Protein AF-A0A521JYV3-F1 (afdb_monomer)

Nearest PDB structures (foldseek):
  3atp-assembly1_B  TM=3.326E-01  e=1.531E+00  Escherichia coli str. K-12 substr. W3110
  2d4u-assembly1_B  TM=3.541E-01  e=7.690E+00  Escherichia coli
  5c5b-assembly1_A  TM=2.707E-01  e=6.324E+00  Homo sapiens

Radius of gyration: 18.52 Å; Cα contacts (8 Å, |Δi|>4): 244; chains: 1; bounding box: 44×29×60 Å

Structure (mmCIF, N/CA/C/O backbone):
data_AF-A0A521JYV3-F1
#
_entry.id   AF-A0A521JYV3-F1
#
loop_
_atom_site.group_PDB
_atom_site.id
_atom_site.type_symbol
_atom_site.label_atom_id
_atom_site.label_alt_id
_atom_site.label_comp_id
_atom_site.label_asym_id
_atom_site.label_entity_id
_atom_site.label_seq_id
_atom_site.pdbx_PDB_ins_code
_atom_site.Cartn_x
_atom_site.Cartn_y
_atom_site.Cartn_z
_atom_site.occupancy
_atom_site.B_iso_or_equiv
_atom_site.auth_seq_id
_atom_site.auth_comp_id
_atom_site.auth_asym_id
_atom_site.auth_atom_id
_atom_site.pdbx_PDB_model_num
ATOM 1 N N . MET A 1 1 ? -18.817 -0.637 -1.258 1.00 90.69 1 MET A N 1
ATOM 2 C CA . MET A 1 1 ? -17.397 -0.260 -1.110 1.00 90.69 1 MET A CA 1
ATOM 3 C C . MET A 1 1 ? -16.467 -1.257 -1.798 1.00 90.69 1 MET A C 1
ATOM 5 O O . MET A 1 1 ? -15.771 -0.849 -2.710 1.00 90.69 1 MET A O 1
ATOM 9 N N . CYS A 1 2 ? -16.502 -2.554 -1.468 1.00 93.38 2 CYS A N 1
ATOM 10 C CA . CYS A 1 2 ? -15.596 -3.542 -2.080 1.00 93.38 2 CYS A CA 1
ATOM 11 C C . CYS A 1 2 ? -15.694 -3.608 -3.615 1.00 93.38 2 CYS A C 1
ATOM 13 O O . CYS A 1 2 ? -14.673 -3.546 -4.283 1.00 93.38 2 CYS A O 1
ATOM 15 N N . VAL A 1 3 ? -16.910 -3.625 -4.181 1.00 96.31 3 VAL A N 1
ATOM 16 C CA . VAL A 1 3 ? -17.120 -3.586 -5.647 1.00 96.31 3 VAL A CA 1
ATOM 17 C C . VAL A 1 3 ? -16.483 -2.346 -6.285 1.00 96.31 3 VAL A C 1
ATOM 19 O O . VAL A 1 3 ? -15.910 -2.435 -7.363 1.00 96.31 3 VAL A O 1
ATOM 22 N N . PHE A 1 4 ? -16.542 -1.198 -5.602 1.00 96.31 4 PHE A N 1
ATOM 23 C CA . PHE A 1 4 ? -15.892 0.029 -6.060 1.00 96.31 4 PHE A CA 1
ATOM 24 C C . PHE A 1 4 ? -14.365 -0.114 -6.038 1.00 96.31 4 PHE A C 1
ATOM 26 O O . PHE A 1 4 ? -13.727 0.186 -7.038 1.00 96.31 4 PHE A O 1
ATOM 33 N N . GLY A 1 5 ? -13.791 -0.639 -4.949 1.00 96.81 5 GLY A N 1
ATOM 34 C CA . GLY A 1 5 ? -12.352 -0.921 -4.862 1.00 96.81 5 GLY A CA 1
ATOM 35 C C . GLY A 1 5 ? -11.867 -1.866 -5.966 1.00 96.81 5 GLY A C 1
ATOM 36 O O . GLY A 1 5 ? -10.860 -1.584 -6.603 1.00 96.81 5 GLY A O 1
ATOM 37 N N . VAL A 1 6 ? -12.630 -2.925 -6.264 1.00 98.19 6 VAL A N 1
ATOM 38 C CA . VAL A 1 6 ? -12.337 -3.851 -7.372 1.00 98.19 6 VAL A CA 1
ATOM 39 C C . VAL A 1 6 ? -12.383 -3.136 -8.724 1.00 98.19 6 VAL A C 1
ATOM 41 O O . VAL A 1 6 ? -11.466 -3.278 -9.526 1.00 98.19 6 VAL A O 1
ATOM 44 N N . ALA A 1 7 ? -13.424 -2.341 -8.982 1.00 98.00 7 ALA A N 1
ATOM 45 C CA . ALA A 1 7 ? -13.558 -1.621 -10.245 1.00 98.00 7 ALA A CA 1
ATOM 46 C C . ALA A 1 7 ? -12.418 -0.612 -10.463 1.00 98.00 7 ALA A C 1
ATOM 48 O O . ALA A 1 7 ? -11.860 -0.548 -11.556 1.00 98.00 7 ALA A O 1
ATOM 49 N N . VAL A 1 8 ? -12.047 0.144 -9.424 1.00 97.19 8 VAL A N 1
ATOM 50 C CA . VAL A 1 8 ? -10.940 1.110 -9.498 1.00 97.19 8 VAL A CA 1
ATOM 51 C C . VAL A 1 8 ? -9.594 0.393 -9.619 1.00 97.19 8 VAL A C 1
ATOM 53 O O . VAL A 1 8 ? -8.767 0.813 -10.418 1.00 97.19 8 VAL A O 1
ATOM 56 N N . GLY A 1 9 ? -9.381 -0.715 -8.899 1.00 97.50 9 GLY A N 1
ATOM 57 C CA . GLY A 1 9 ? -8.152 -1.511 -9.017 1.00 97.50 9 GLY A CA 1
ATOM 58 C C . GLY A 1 9 ? -7.961 -2.059 -10.430 1.00 97.50 9 GLY A C 1
ATOM 59 O O . GLY A 1 9 ? -6.878 -1.959 -11.001 1.00 97.50 9 GLY A O 1
ATOM 60 N N . TRP A 1 10 ? -9.041 -2.549 -11.047 1.00 98.06 10 TRP A N 1
ATOM 61 C CA . TRP A 1 10 ? -9.017 -2.980 -12.444 1.00 98.06 10 TRP A CA 1
ATOM 62 C C . TRP A 1 10 ? -8.761 -1.821 -13.412 1.00 98.06 10 TRP A C 1
ATOM 64 O O . TRP A 1 10 ? -8.007 -1.977 -14.370 1.00 98.06 10 TRP A O 1
ATOM 74 N N . PHE A 1 11 ? -9.374 -0.657 -13.176 1.00 97.56 11 PHE A N 1
ATOM 75 C CA . PHE A 1 11 ? -9.149 0.529 -14.001 1.00 97.56 11 PHE A CA 1
ATOM 76 C C . PHE A 1 11 ? -7.671 0.934 -14.003 1.00 97.56 11 PHE A C 1
ATOM 78 O O . PHE A 1 11 ? -7.098 1.139 -15.073 1.00 97.56 11 PHE A O 1
ATOM 85 N N . GLU A 1 12 ? -7.037 0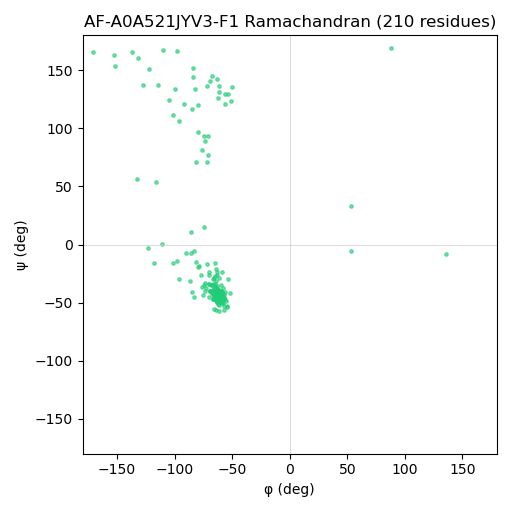.959 -12.831 1.00 96.31 12 GLU A N 1
ATOM 86 C CA . GLU A 1 12 ? -5.606 1.243 -12.725 1.00 96.31 12 GLU A CA 1
ATOM 87 C C . GLU A 1 12 ? -4.750 0.179 -13.418 1.00 96.31 12 GLU A C 1
ATOM 89 O O . GLU A 1 12 ? -3.861 0.519 -14.202 1.00 96.31 12 GLU A O 1
ATOM 94 N N . ALA A 1 13 ? -5.058 -1.108 -13.225 1.00 96.06 13 ALA A N 1
ATOM 95 C CA . ALA A 1 13 ? -4.353 -2.186 -13.917 1.00 96.06 13 ALA A CA 1
ATOM 96 C C . ALA A 1 13 ? -4.458 -2.057 -15.444 1.00 96.06 13 ALA A C 1
ATOM 98 O O . ALA A 1 13 ? -3.471 -2.263 -16.150 1.00 96.06 13 ALA A O 1
ATOM 99 N N . ALA A 1 14 ? -5.627 -1.683 -15.970 1.00 96.44 14 ALA A N 1
ATOM 100 C CA . ALA A 1 14 ? -5.830 -1.476 -17.399 1.00 96.44 14 ALA A CA 1
AT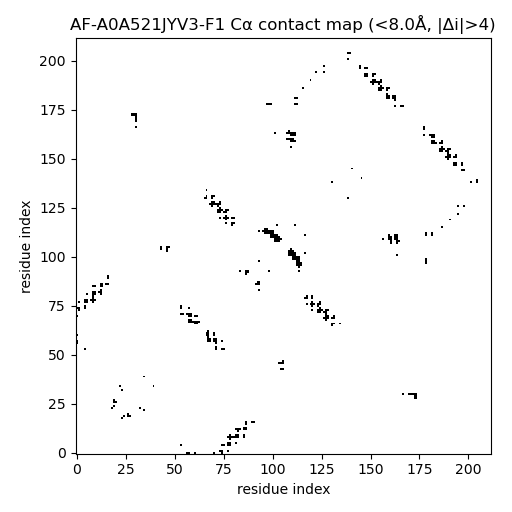OM 101 C C . ALA A 1 14 ? -4.990 -0.304 -17.929 1.00 96.44 14 ALA A C 1
ATOM 103 O O . ALA A 1 14 ? -4.316 -0.449 -18.949 1.00 96.44 14 ALA A O 1
ATOM 104 N N . VAL A 1 15 ? -4.975 0.835 -17.227 1.00 94.38 15 VAL A N 1
ATOM 105 C CA . VAL A 1 15 ? -4.155 1.998 -17.608 1.00 94.38 15 VAL A CA 1
ATOM 106 C C . VAL A 1 15 ? -2.668 1.639 -17.616 1.00 94.38 15 VAL A C 1
ATOM 108 O O . VAL A 1 15 ? -1.982 1.890 -18.608 1.00 94.38 15 VAL A O 1
ATOM 111 N N . VAL A 1 16 ? -2.182 0.979 -16.562 1.00 91.69 16 VAL A N 1
ATOM 112 C CA . VAL A 1 16 ? -0.778 0.552 -16.469 1.00 91.69 16 VAL A CA 1
ATOM 113 C C . VAL A 1 16 ? -0.442 -0.522 -17.504 1.00 91.69 16 VAL A C 1
ATOM 115 O O . VAL A 1 16 ? 0.655 -0.507 -18.059 1.00 91.69 16 VAL A O 1
ATOM 118 N N . THR A 1 17 ? -1.383 -1.408 -17.842 1.00 91.75 17 THR A N 1
ATOM 119 C CA . THR A 1 17 ? -1.224 -2.370 -18.945 1.00 91.75 17 THR A CA 1
ATOM 120 C C . THR A 1 17 ? -0.963 -1.641 -20.259 1.00 91.75 17 THR A C 1
ATOM 122 O O . THR A 1 17 ? 0.023 -1.934 -20.934 1.00 91.75 17 THR A O 1
ATOM 125 N N . TYR A 1 18 ? -1.791 -0.649 -20.605 1.00 92.00 18 TYR A N 1
ATOM 126 C CA . TYR A 1 18 ? -1.590 0.136 -21.824 1.00 92.00 18 TYR A CA 1
ATOM 127 C C . TYR A 1 18 ? -0.267 0.903 -21.808 1.00 92.00 18 TYR A C 1
ATOM 129 O O . TYR A 1 18 ? 0.438 0.916 -22.818 1.00 92.00 18 TYR A O 1
ATOM 137 N N . LEU A 1 19 ? 0.104 1.492 -20.668 1.00 88.56 19 LEU A N 1
ATOM 138 C CA . LEU A 1 19 ? 1.382 2.183 -20.512 1.00 88.56 19 LEU A CA 1
ATOM 139 C C . LEU A 1 19 ? 2.563 1.231 -20.739 1.00 88.56 19 LEU A C 1
ATOM 141 O O . LEU A 1 19 ? 3.477 1.560 -21.496 1.00 88.56 19 LEU A O 1
ATOM 145 N N . ARG A 1 20 ? 2.535 0.039 -20.132 1.00 86.50 20 ARG A N 1
ATOM 146 C CA . ARG A 1 20 ? 3.603 -0.961 -20.265 1.00 86.50 20 ARG A CA 1
ATOM 147 C C . ARG A 1 20 ? 3.716 -1.485 -21.688 1.00 86.50 20 ARG A C 1
ATOM 149 O O . ARG A 1 20 ? 4.816 -1.521 -22.215 1.00 86.50 20 ARG A O 1
ATOM 156 N N . VAL A 1 21 ? 2.606 -1.797 -22.348 1.00 87.12 21 VAL A N 1
ATOM 157 C CA . VAL A 1 21 ? 2.639 -2.231 -23.754 1.00 87.12 21 VAL A CA 1
ATOM 158 C C . VAL A 1 21 ? 3.184 -1.129 -24.672 1.00 87.12 21 VAL A C 1
ATOM 160 O O . VAL A 1 21 ? 3.934 -1.423 -25.598 1.00 87.12 21 VAL A O 1
ATOM 163 N N . ALA A 1 22 ? 2.842 0.138 -24.417 1.00 87.06 22 ALA A N 1
ATOM 164 C CA . ALA A 1 22 ? 3.262 1.254 -25.263 1.00 87.06 22 ALA A CA 1
ATOM 165 C C . ALA A 1 22 ? 4.733 1.668 -25.071 1.00 87.06 22 ALA A C 1
ATOM 167 O O . ALA A 1 22 ? 5.378 2.060 -26.043 1.00 87.06 22 ALA A O 1
ATOM 168 N N . TYR A 1 23 ? 5.259 1.607 -23.843 1.00 82.88 23 TYR A N 1
ATOM 169 C CA . TYR A 1 23 ? 6.578 2.165 -23.498 1.00 82.88 23 TYR A CA 1
ATOM 170 C C . TYR A 1 23 ? 7.599 1.137 -23.004 1.00 82.88 23 TYR A C 1
ATOM 172 O O . TYR A 1 23 ? 8.796 1.418 -23.010 1.00 82.88 23 TYR A O 1
ATOM 180 N N . TYR A 1 24 ? 7.147 -0.056 -22.623 1.00 79.62 24 TYR A N 1
ATOM 181 C CA . TYR A 1 24 ? 7.973 -1.154 -22.122 1.00 79.62 24 TYR A CA 1
ATOM 182 C C . TYR A 1 24 ? 7.609 -2.483 -22.819 1.00 79.62 24 TYR A C 1
ATOM 184 O O . TYR A 1 24 ? 7.257 -3.453 -22.142 1.00 79.62 24 TYR A O 1
ATOM 192 N N . PRO A 1 25 ? 7.665 -2.556 -24.167 1.00 76.12 25 PRO A N 1
ATOM 193 C CA . PRO A 1 25 ? 7.204 -3.725 -24.926 1.00 76.12 25 PRO A CA 1
ATOM 194 C C . PRO A 1 25 ? 7.998 -5.004 -24.616 1.00 76.12 25 PRO A C 1
ATOM 196 O O . PRO A 1 25 ? 7.451 -6.098 -24.708 1.00 76.12 25 PRO A O 1
ATOM 199 N N . ASP A 1 26 ? 9.255 -4.870 -24.183 1.00 70.12 26 ASP A N 1
ATOM 200 C CA . ASP A 1 26 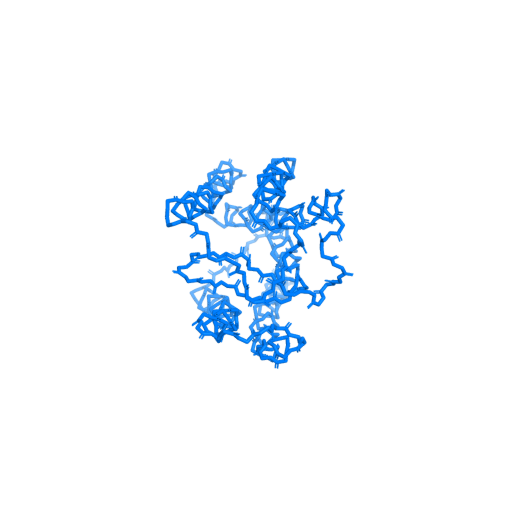? 10.116 -5.984 -23.758 1.00 70.12 26 ASP A CA 1
ATOM 201 C C . ASP A 1 26 ? 9.928 -6.371 -22.273 1.00 70.12 26 ASP A C 1
ATOM 203 O O . ASP A 1 26 ? 10.723 -7.132 -21.711 1.00 70.12 26 ASP A O 1
ATOM 207 N N . GLY A 1 27 ? 8.885 -5.835 -21.627 1.00 66.50 27 GLY A N 1
ATOM 208 C CA . GLY A 1 27 ? 8.580 -5.999 -20.207 1.00 66.50 27 GLY A CA 1
ATOM 209 C C . GLY A 1 27 ? 9.257 -4.960 -19.306 1.00 66.50 27 GLY A C 1
ATOM 210 O O . GLY A 1 27 ? 10.139 -4.208 -19.725 1.00 66.50 27 GLY A O 1
ATOM 211 N N . LEU A 1 28 ? 8.849 -4.915 -18.030 1.00 65.25 28 LEU A N 1
ATOM 212 C CA . LEU A 1 28 ? 9.534 -4.105 -17.018 1.00 65.25 28 LEU A CA 1
ATOM 213 C C . LEU A 1 28 ? 10.891 -4.735 -16.699 1.00 65.25 28 LEU A C 1
ATOM 215 O O . LEU A 1 28 ? 11.005 -5.624 -15.853 1.00 65.25 28 LEU A O 1
ATOM 219 N N . ARG A 1 29 ? 11.926 -4.266 -17.388 1.00 61.59 29 ARG A N 1
ATOM 220 C CA . ARG A 1 29 ? 13.319 -4.531 -17.045 1.00 61.59 29 ARG A CA 1
ATOM 221 C C . ARG A 1 29 ? 13.904 -3.276 -16.431 1.00 61.59 29 ARG A C 1
ATOM 223 O O . ARG A 1 29 ? 13.843 -2.205 -17.026 1.00 61.59 29 ARG A O 1
ATOM 230 N N . PHE A 1 30 ? 14.433 -3.416 -15.227 1.00 57.56 30 PHE A N 1
ATOM 231 C CA . PHE A 1 30 ? 15.092 -2.317 -14.547 1.00 57.56 30 PHE A CA 1
ATOM 232 C C . PHE A 1 30 ? 16.561 -2.193 -14.994 1.00 57.56 30 PHE A C 1
ATOM 234 O O . PHE A 1 30 ? 17.213 -3.223 -15.190 1.00 57.56 30 PHE A O 1
ATOM 241 N N . PRO A 1 31 ? 17.105 -0.965 -15.101 1.00 55.72 31 PRO A N 1
ATOM 242 C CA . PRO A 1 31 ? 16.445 0.316 -14.834 1.00 55.72 31 PRO A CA 1
ATOM 243 C C . PRO A 1 31 ? 15.419 0.654 -15.925 1.00 55.72 31 PRO A C 1
ATOM 245 O O . PRO A 1 31 ? 15.678 0.458 -17.112 1.00 55.72 31 PRO A O 1
ATOM 248 N N . LEU A 1 32 ? 14.237 1.135 -15.522 1.00 61.25 32 LEU A N 1
ATOM 249 C CA . LEU A 1 32 ? 13.183 1.474 -16.478 1.00 61.25 32 LEU A CA 1
ATOM 250 C C . LEU 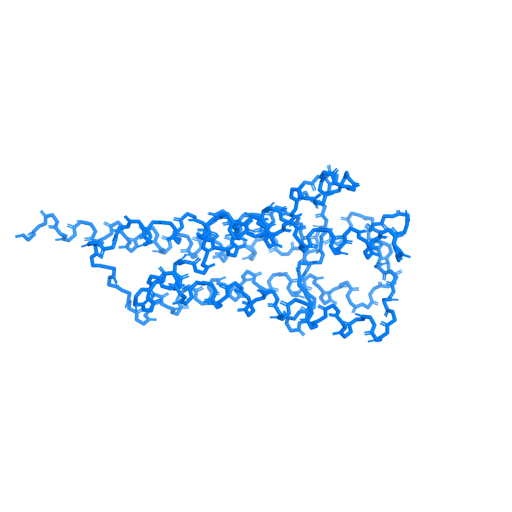A 1 32 ? 13.663 2.579 -17.413 1.00 61.25 32 LEU A C 1
ATOM 252 O O . LEU A 1 32 ? 14.246 3.571 -16.970 1.00 61.25 32 LEU A O 1
ATOM 256 N N . ALA A 1 33 ? 13.371 2.429 -18.706 1.00 63.78 33 ALA A N 1
ATOM 257 C CA . ALA A 1 33 ? 13.555 3.520 -19.648 1.00 63.78 33 ALA A CA 1
ATOM 258 C C . ALA A 1 33 ? 12.803 4.761 -19.125 1.00 63.78 33 ALA A C 1
ATOM 260 O O . ALA A 1 33 ? 11.628 4.645 -18.742 1.00 63.78 33 ALA A O 1
ATOM 261 N N . PRO A 1 34 ? 13.462 5.931 -19.063 1.00 67.00 34 PRO A N 1
ATOM 262 C CA . PRO A 1 34 ? 12.856 7.123 -18.497 1.00 67.00 34 PRO A CA 1
ATOM 263 C C . PRO A 1 34 ? 11.632 7.523 -19.322 1.00 67.00 34 PRO A C 1
ATOM 265 O O . PRO A 1 34 ? 11.715 7.705 -20.539 1.00 67.00 34 PRO A O 1
ATOM 268 N N . LEU A 1 35 ? 10.488 7.675 -18.649 1.00 74.50 35 LEU A N 1
ATOM 269 C CA . LEU A 1 35 ? 9.281 8.203 -19.277 1.00 74.50 35 LEU A CA 1
ATOM 270 C C . LEU A 1 35 ? 9.541 9.644 -19.740 1.00 74.50 35 LEU A C 1
ATOM 272 O O . LEU A 1 35 ? 10.174 10.421 -19.016 1.00 74.50 35 LEU A O 1
ATOM 276 N N . PRO A 1 36 ? 9.007 10.054 -20.904 1.00 83.38 36 PRO A N 1
ATOM 277 C CA . PRO A 1 36 ? 8.980 11.459 -21.281 1.00 83.38 36 PRO A CA 1
ATOM 278 C C . PRO A 1 36 ? 8.397 12.306 -20.143 1.00 83.38 36 PRO A C 1
ATOM 280 O O . PRO A 1 36 ? 7.372 11.951 -19.560 1.00 83.38 36 PRO A O 1
ATOM 283 N N . GLY A 1 37 ? 9.019 13.444 -19.821 1.00 83.38 37 GLY A N 1
ATOM 284 C CA . GLY A 1 37 ? 8.656 14.220 -18.625 1.00 83.38 37 GLY A CA 1
ATOM 285 C C . GLY A 1 37 ? 7.196 14.698 -18.587 1.00 83.38 37 GLY A C 1
ATOM 286 O O . GLY A 1 37 ? 6.649 14.942 -17.515 1.00 83.38 37 GLY A O 1
ATOM 287 N N . ASN A 1 38 ? 6.530 14.820 -19.739 1.00 86.38 38 ASN A N 1
ATOM 288 C CA . ASN A 1 38 ? 5.091 15.074 -19.805 1.00 86.38 38 ASN A CA 1
ATOM 289 C C . ASN A 1 38 ? 4.255 13.874 -19.343 1.00 86.38 38 ASN A C 1
ATOM 291 O O . ASN A 1 38 ? 3.271 14.082 -18.642 1.00 86.38 38 ASN A O 1
ATOM 295 N N . LEU A 1 39 ? 4.650 12.653 -19.704 1.00 86.94 39 LEU A N 1
ATOM 296 C CA . LEU A 1 39 ? 3.964 11.429 -19.304 1.00 86.94 39 LEU A CA 1
ATOM 297 C C . LEU A 1 39 ? 4.208 11.122 -17.824 1.00 86.94 39 LEU A C 1
ATOM 299 O O . LEU A 1 39 ? 3.265 10.782 -17.122 1.00 86.94 39 LEU A O 1
ATOM 303 N N . LEU A 1 40 ? 5.418 11.377 -17.313 1.00 86.94 40 LEU A N 1
ATOM 304 C CA . LEU A 1 40 ? 5.701 11.266 -15.877 1.00 86.94 40 LEU A CA 1
ATOM 305 C C . LEU A 1 40 ? 4.766 12.150 -15.030 1.00 86.94 40 LEU A C 1
ATOM 307 O O . LEU A 1 40 ? 4.259 11.717 -14.001 1.00 86.94 40 LEU A O 1
ATOM 311 N N . ARG A 1 41 ? 4.482 13.384 -15.474 1.00 90.25 41 ARG A N 1
ATOM 312 C CA . ARG A 1 41 ? 3.513 14.261 -14.791 1.00 90.25 41 ARG A CA 1
ATOM 313 C C . ARG A 1 41 ? 2.085 13.721 -14.837 1.00 90.25 41 ARG A C 1
ATOM 315 O O . ARG A 1 41 ? 1.335 13.946 -13.892 1.00 90.25 41 ARG A O 1
ATOM 322 N N . VAL A 1 42 ? 1.707 13.049 -15.924 1.00 92.81 42 VAL A N 1
ATOM 323 C CA . VAL A 1 42 ? 0.397 12.391 -16.036 1.00 92.81 42 VAL A CA 1
ATOM 324 C C . VAL A 1 42 ? 0.315 11.215 -15.066 1.00 92.81 42 VAL A C 1
ATOM 326 O O . VAL A 1 42 ? -0.683 11.111 -14.362 1.00 92.81 42 VAL A O 1
ATOM 329 N N . GLU A 1 43 ? 1.369 10.407 -14.947 1.00 91.25 43 GLU A N 1
ATOM 330 C CA . GLU A 1 43 ? 1.424 9.303 -13.979 1.00 91.25 43 GLU A CA 1
ATOM 331 C C . GLU A 1 43 ? 1.345 9.797 -12.532 1.00 91.25 43 GLU A C 1
ATOM 333 O O . GLU A 1 43 ? 0.524 9.306 -11.761 1.00 91.25 43 GLU A O 1
ATOM 338 N N . LEU A 1 44 ? 2.087 10.854 -12.182 1.00 91.94 44 LEU A N 1
ATOM 339 C CA . LEU A 1 44 ? 1.969 11.499 -10.869 1.00 91.94 44 LEU A CA 1
ATOM 340 C C . LEU A 1 44 ? 0.536 11.998 -10.608 1.00 91.94 44 LEU A C 1
ATOM 342 O O . LEU A 1 44 ? -0.018 11.800 -9.528 1.00 91.94 44 LEU A O 1
ATOM 346 N N . ALA A 1 45 ? -0.098 12.630 -11.599 1.00 94.75 45 ALA A N 1
ATOM 347 C CA . ALA A 1 45 ? -1.477 13.090 -11.461 1.00 94.75 45 ALA A CA 1
ATOM 348 C C . ALA A 1 45 ? -2.472 11.924 -11.316 1.00 94.75 45 ALA A C 1
ATOM 350 O O . ALA A 1 45 ? -3.415 12.034 -10.533 1.00 94.75 45 ALA A O 1
ATOM 351 N N . ARG A 1 46 ? -2.260 10.811 -12.032 1.00 94.88 46 ARG A N 1
ATOM 352 C CA . ARG A 1 46 ? -3.078 9.592 -11.951 1.00 94.88 46 ARG A CA 1
ATOM 353 C C . ARG A 1 46 ? -2.988 8.951 -10.567 1.00 94.88 46 ARG A C 1
ATOM 355 O O . ARG A 1 46 ? -4.023 8.654 -9.971 1.00 94.88 46 ARG A O 1
ATOM 362 N N . GLU A 1 47 ? -1.783 8.786 -10.025 1.00 94.56 47 GLU A N 1
ATOM 363 C CA . GLU A 1 47 ? -1.587 8.234 -8.679 1.00 94.56 47 GLU A CA 1
ATOM 364 C C . GLU A 1 47 ? -2.239 9.114 -7.605 1.00 94.56 47 GLU A C 1
ATOM 366 O O . GLU A 1 47 ? -2.972 8.619 -6.745 1.00 94.56 47 GLU A O 1
ATOM 371 N N . ALA A 1 48 ? -2.060 10.436 -7.693 1.00 95.62 48 ALA A N 1
ATOM 372 C CA . ALA A 1 48 ? -2.728 11.375 -6.795 1.00 95.62 48 ALA A CA 1
ATOM 373 C C . ALA A 1 48 ? -4.261 11.290 -6.916 1.00 95.62 48 ALA A C 1
ATOM 375 O O . ALA A 1 48 ? -4.969 11.264 -5.905 1.00 95.62 48 ALA A O 1
ATOM 376 N N . ALA A 1 49 ? -4.784 11.209 -8.144 1.00 96.50 49 ALA A N 1
ATOM 377 C CA . ALA A 1 49 ? -6.213 11.066 -8.399 1.00 96.50 49 ALA A CA 1
ATOM 378 C C . ALA A 1 49 ? -6.771 9.751 -7.832 1.00 96.50 49 ALA A C 1
ATOM 380 O O . ALA A 1 49 ? -7.865 9.759 -7.267 1.00 96.50 49 ALA A O 1
ATOM 381 N N . SER A 1 50 ? -6.009 8.657 -7.905 1.00 95.75 50 SER A N 1
ATOM 382 C CA . SER A 1 50 ? -6.371 7.361 -7.316 1.00 95.75 50 SER A CA 1
ATOM 383 C C . SER A 1 50 ? -6.568 7.479 -5.805 1.00 95.75 50 SER A C 1
ATOM 385 O O . SER A 1 50 ? -7.618 7.105 -5.279 1.00 95.75 50 SER A O 1
ATOM 387 N N . ILE A 1 51 ? -5.608 8.089 -5.102 1.00 95.50 51 ILE A N 1
ATOM 388 C CA . ILE A 1 51 ? -5.690 8.300 -3.648 1.00 95.50 51 ILE A CA 1
ATOM 389 C C . ILE A 1 51 ? -6.909 9.163 -3.294 1.00 95.50 51 ILE A C 1
ATOM 391 O O . ILE A 1 51 ? -7.668 8.824 -2.381 1.00 95.50 51 ILE A O 1
ATOM 395 N N . VAL A 1 52 ? -7.136 10.255 -4.033 1.00 97.19 52 VAL A N 1
ATOM 396 C CA . VAL A 1 52 ? -8.297 11.138 -3.834 1.00 97.19 52 VAL A CA 1
ATOM 397 C C . VAL A 1 52 ? -9.611 10.384 -4.044 1.00 97.19 52 VAL A C 1
ATOM 399 O O . VAL A 1 52 ? -10.539 10.542 -3.248 1.00 97.19 52 VAL A O 1
ATOM 402 N N . LEU A 1 53 ? -9.695 9.543 -5.075 1.00 96.81 53 LEU A N 1
ATOM 403 C CA . LEU A 1 53 ? -10.884 8.759 -5.395 1.00 96.81 53 LEU A CA 1
ATOM 404 C C . LEU A 1 53 ? -11.220 7.754 -4.282 1.00 96.81 53 LEU A C 1
ATOM 406 O O . LEU A 1 53 ? -12.373 7.677 -3.841 1.00 96.81 53 LEU A O 1
ATOM 410 N N . LEU A 1 54 ? -10.214 7.032 -3.780 1.00 97.19 54 LEU A N 1
ATOM 411 C CA . LEU A 1 54 ? -10.371 6.101 -2.659 1.00 97.19 54 LEU A CA 1
ATOM 412 C C . LEU A 1 54 ? -10.791 6.840 -1.379 1.00 97.19 54 LEU A C 1
ATOM 414 O O . LEU A 1 54 ? -11.743 6.428 -0.712 1.00 97.19 54 LEU A O 1
ATOM 418 N N . ALA A 1 55 ? -10.148 7.970 -1.066 1.00 96.69 55 ALA A N 1
ATOM 419 C CA . ALA A 1 55 ? -10.477 8.795 0.097 1.00 96.69 55 ALA A CA 1
ATOM 420 C C . ALA A 1 55 ? -11.899 9.377 0.027 1.00 96.69 55 ALA A C 1
ATOM 422 O O . ALA A 1 55 ? -12.615 9.399 1.033 1.00 96.69 55 ALA A O 1
ATOM 423 N N . ALA A 1 56 ? -12.343 9.807 -1.157 1.00 97.19 56 ALA A N 1
ATOM 424 C CA . ALA A 1 56 ? -13.699 10.299 -1.373 1.00 97.19 56 ALA A CA 1
ATOM 425 C C . ALA A 1 56 ? -14.742 9.198 -1.129 1.00 97.19 56 ALA A C 1
ATOM 427 O O . ALA A 1 56 ? -15.706 9.421 -0.392 1.00 97.19 56 ALA A O 1
ATOM 428 N N . CYS A 1 57 ? -14.531 7.994 -1.674 1.00 97.00 57 CYS A N 1
ATOM 429 C CA . CYS A 1 57 ? -15.424 6.857 -1.438 1.00 97.00 57 CYS A CA 1
ATOM 430 C C . CYS A 1 57 ? -15.468 6.472 0.050 1.00 97.00 57 CYS A C 1
ATOM 432 O O . CYS A 1 57 ? -16.549 6.331 0.624 1.00 97.00 57 CYS A O 1
ATOM 434 N N . ALA A 1 58 ? -14.306 6.389 0.701 1.00 96.25 58 ALA A N 1
ATOM 435 C CA . ALA A 1 58 ? -14.196 6.086 2.124 1.00 96.25 58 ALA A CA 1
ATOM 436 C C . ALA A 1 58 ? -14.932 7.110 3.004 1.00 96.25 58 ALA A C 1
ATOM 438 O O . ALA A 1 58 ? -15.631 6.751 3.954 1.00 96.25 58 ALA A O 1
ATOM 439 N N . ARG A 1 59 ? -14.842 8.401 2.655 1.00 96.12 59 ARG A N 1
ATOM 440 C CA . ARG A 1 59 ? -15.548 9.477 3.359 1.00 96.12 59 ARG A CA 1
ATOM 441 C C . ARG A 1 59 ? -17.070 9.343 3.271 1.00 96.12 59 ARG A C 1
ATOM 443 O O . ARG A 1 59 ? -17.746 9.682 4.244 1.00 96.12 59 ARG A O 1
ATOM 450 N N . LEU A 1 60 ? -17.590 8.861 2.142 1.00 96.12 60 LEU A N 1
ATOM 451 C CA . LEU A 1 60 ? -19.018 8.594 1.946 1.00 96.12 60 LEU A CA 1
ATOM 452 C C . LEU A 1 60 ? -19.479 7.298 2.635 1.00 96.12 60 LEU A C 1
ATOM 454 O O . LEU A 1 60 ? -20.646 7.194 3.000 1.00 96.12 60 LEU A O 1
ATOM 458 N N . ALA A 1 61 ? -18.579 6.331 2.833 1.00 93.94 61 ALA A N 1
ATOM 459 C CA . ALA A 1 61 ? -18.896 5.025 3.409 1.00 93.94 61 ALA A CA 1
ATOM 460 C C . ALA A 1 61 ? -19.022 5.012 4.947 1.00 93.94 61 ALA A C 1
ATOM 462 O O . ALA A 1 61 ? -19.608 4.078 5.489 1.00 93.94 61 ALA A O 1
ATOM 463 N N . GLY A 1 62 ? -18.478 6.005 5.659 1.00 89.31 62 GLY A N 1
ATOM 464 C CA . GLY A 1 62 ? -18.503 6.073 7.128 1.00 89.31 62 GLY A CA 1
ATOM 465 C C . GLY A 1 62 ? -19.165 7.340 7.675 1.00 89.31 62 GLY A C 1
ATOM 466 O O . GLY A 1 62 ? -19.113 8.4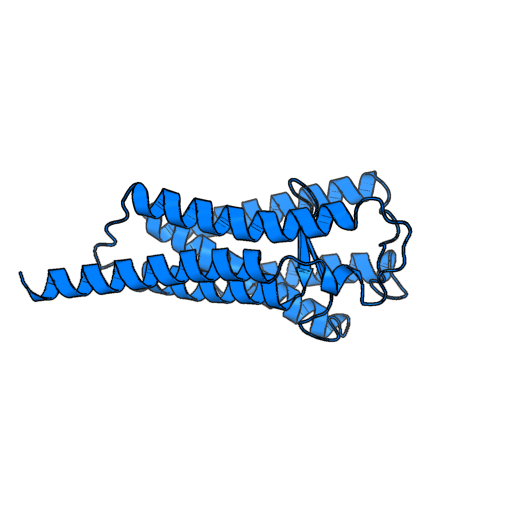16 7.063 1.00 89.31 62 GLY A O 1
ATOM 467 N N . ARG A 1 63 ? -19.758 7.242 8.869 1.00 88.00 63 ARG A N 1
ATOM 468 C CA . ARG A 1 63 ? -20.389 8.369 9.577 1.00 88.00 63 ARG A CA 1
ATOM 469 C C . ARG A 1 63 ? -19.354 9.178 10.351 1.00 88.00 63 ARG A C 1
ATOM 471 O O . ARG A 1 63 ? -19.335 10.410 10.264 1.00 88.00 63 ARG A O 1
ATOM 478 N N . HIS A 1 64 ? -18.465 8.483 11.055 1.00 90.25 64 HIS A N 1
ATOM 479 C CA . HIS A 1 64 ? -17.442 9.074 11.920 1.00 90.25 64 HIS A CA 1
ATOM 480 C C . HIS A 1 64 ? -16.031 8.904 11.346 1.00 90.25 64 HIS A C 1
ATOM 482 O O . HIS A 1 64 ? -15.820 8.177 10.379 1.00 90.25 64 HIS A O 1
ATOM 488 N N . PHE A 1 65 ? -15.055 9.625 11.907 1.00 92.44 65 PHE A N 1
ATOM 489 C CA . PHE A 1 65 ? -13.681 9.627 11.392 1.00 92.44 65 PHE A CA 1
ATOM 490 C C . PHE A 1 65 ? -13.073 8.220 11.332 1.00 92.44 65 PHE A C 1
ATOM 492 O O . PHE A 1 65 ? -12.545 7.844 10.291 1.00 92.44 65 PHE A O 1
ATOM 499 N N . LEU A 1 66 ? -13.207 7.437 12.406 1.00 92.81 66 LEU A N 1
ATOM 500 C CA . LEU A 1 66 ? -12.600 6.111 12.487 1.00 92.81 66 LEU A CA 1
ATOM 501 C C . LEU A 1 66 ? -13.215 5.120 11.487 1.00 92.81 66 LEU A C 1
ATOM 503 O O . LEU A 1 66 ? -12.479 4.424 10.801 1.00 92.81 66 LEU A O 1
ATOM 507 N N . GLU A 1 67 ? -14.541 5.126 11.317 1.00 93.69 67 GLU A N 1
ATOM 508 C CA . GLU A 1 67 ? -15.219 4.324 10.284 1.00 93.69 67 GLU A CA 1
ATOM 509 C C . GLU A 1 67 ? -14.758 4.704 8.872 1.00 93.69 67 GLU A C 1
ATOM 511 O O . GLU A 1 67 ? -14.521 3.837 8.038 1.00 93.69 67 GLU A O 1
ATOM 516 N N . ARG A 1 68 ? -14.606 6.006 8.589 1.00 95.56 68 ARG A N 1
ATOM 517 C CA . ARG A 1 68 ? -14.107 6.487 7.289 1.00 95.56 68 ARG A CA 1
ATOM 518 C C . ARG A 1 68 ? -12.657 6.079 7.057 1.00 95.56 68 ARG A C 1
ATOM 520 O O . ARG A 1 68 ? -12.298 5.728 5.940 1.00 95.56 68 ARG A O 1
ATOM 527 N N . PHE A 1 69 ? -11.829 6.126 8.096 1.00 96.12 69 PHE A N 1
ATOM 528 C CA . PHE A 1 69 ? -10.441 5.685 8.023 1.00 96.12 69 PHE A CA 1
ATOM 529 C C . PHE A 1 69 ? -10.353 4.173 7.782 1.00 96.12 69 PHE A C 1
ATOM 531 O O . PHE A 1 69 ? -9.678 3.739 6.855 1.00 96.12 69 PHE A O 1
ATOM 538 N N . ALA A 1 70 ? -11.123 3.377 8.522 1.00 96.31 70 ALA A N 1
ATOM 539 C CA . ALA A 1 70 ? -11.223 1.935 8.331 1.00 96.31 70 ALA A CA 1
ATOM 540 C C . ALA A 1 70 ? -11.732 1.567 6.924 1.00 96.31 70 ALA A C 1
ATOM 542 O O . ALA A 1 70 ? -11.165 0.703 6.255 1.00 96.31 70 ALA A O 1
ATOM 543 N N . ALA A 1 71 ? -12.741 2.288 6.424 1.00 97.25 71 ALA A N 1
ATOM 544 C CA . ALA A 1 71 ? -13.224 2.166 5.052 1.00 97.25 71 ALA A CA 1
ATOM 545 C C . ALA A 1 71 ? -12.122 2.451 4.017 1.00 97.25 71 ALA A C 1
ATOM 547 O O . ALA A 1 71 ? -12.000 1.724 3.031 1.00 97.25 71 ALA A O 1
ATOM 548 N N . PHE A 1 72 ? -11.297 3.478 4.250 1.00 98.00 72 PHE A N 1
ATOM 549 C CA . PHE A 1 72 ? -10.154 3.795 3.394 1.00 98.00 72 PHE A CA 1
ATOM 550 C C . PHE A 1 72 ? -9.116 2.672 3.394 1.00 98.00 72 PHE A C 1
ATOM 552 O O . PHE A 1 72 ? -8.689 2.268 2.320 1.00 98.00 72 PHE A O 1
ATOM 559 N N . MET A 1 73 ? -8.763 2.122 4.561 1.00 98.12 73 MET A N 1
ATOM 560 C CA . MET A 1 73 ? -7.813 1.004 4.670 1.00 98.12 73 MET A CA 1
ATOM 561 C C . MET A 1 73 ? -8.267 -0.203 3.840 1.00 98.12 73 MET A C 1
ATOM 563 O O . MET A 1 73 ? -7.491 -0.754 3.060 1.00 98.12 73 MET A O 1
ATOM 567 N N . VAL A 1 74 ? -9.544 -0.579 3.960 1.00 98.31 74 VAL A N 1
ATOM 568 C CA . VAL A 1 74 ? -10.118 -1.696 3.199 1.00 98.31 74 VAL A CA 1
ATOM 569 C C . VAL A 1 74 ? -10.135 -1.393 1.701 1.00 98.31 74 VAL A C 1
ATOM 571 O O . VAL A 1 74 ? -9.765 -2.249 0.902 1.00 98.31 74 VAL A O 1
ATOM 574 N N . LEU A 1 75 ? -10.541 -0.183 1.303 1.00 98.12 75 LEU A N 1
ATOM 575 C CA . LEU A 1 75 ? -10.533 0.232 -0.102 1.00 98.12 75 LEU A CA 1
ATOM 576 C C . LEU A 1 75 ? -9.132 0.206 -0.705 1.00 98.12 75 LEU A C 1
ATOM 578 O O . LEU A 1 75 ? -8.974 -0.327 -1.798 1.00 98.12 75 LEU A O 1
ATOM 582 N N . PHE A 1 76 ? -8.150 0.760 0.003 1.00 97.75 76 PHE A N 1
ATOM 583 C CA . PHE A 1 76 ? -6.762 0.821 -0.436 1.00 97.75 76 PHE A CA 1
ATOM 584 C C . PHE A 1 76 ? -6.189 -0.582 -0.631 1.00 97.75 76 PHE A C 1
ATOM 586 O O . PHE A 1 76 ? -5.666 -0.881 -1.698 1.00 97.75 76 PHE A O 1
ATOM 593 N N . GLY A 1 77 ? -6.370 -1.475 0.348 1.00 98.12 77 GLY A N 1
ATOM 594 C CA . GLY A 1 77 ? -5.864 -2.839 0.228 1.00 98.12 77 GLY A CA 1
ATOM 595 C C . GLY A 1 77 ? -6.558 -3.650 -0.872 1.00 98.12 77 GLY A C 1
ATOM 596 O O . GLY A 1 77 ? -5.899 -4.395 -1.590 1.00 98.12 77 GLY A O 1
ATOM 597 N N . ILE A 1 78 ? -7.878 -3.506 -1.056 1.00 98.50 78 ILE A N 1
ATOM 598 C CA . ILE A 1 78 ? -8.586 -4.190 -2.154 1.00 98.50 78 ILE A CA 1
ATOM 599 C C . ILE A 1 78 ? -8.111 -3.662 -3.507 1.00 98.50 78 ILE A C 1
ATOM 601 O O . ILE A 1 78 ? -7.858 -4.454 -4.410 1.00 98.50 78 ILE A O 1
ATOM 605 N N . TRP A 1 79 ? -8.020 -2.338 -3.647 1.00 98.25 79 TRP A N 1
ATOM 606 C CA . TRP A 1 79 ? -7.559 -1.681 -4.866 1.00 98.25 79 TRP A CA 1
ATOM 607 C C . TRP A 1 79 ? -6.178 -2.193 -5.287 1.00 98.25 79 TRP A C 1
ATOM 609 O O . TRP A 1 79 ? -6.016 -2.617 -6.428 1.00 98.25 79 TRP A O 1
ATOM 619 N N . ASP A 1 80 ? -5.234 -2.237 -4.349 1.00 97.44 80 ASP A N 1
ATOM 620 C CA . ASP A 1 80 ? -3.852 -2.652 -4.589 1.00 97.44 80 ASP A CA 1
ATOM 621 C C . ASP A 1 80 ? -3.751 -4.140 -4.973 1.00 97.44 80 ASP A C 1
ATOM 623 O O . ASP A 1 80 ? -3.131 -4.500 -5.974 1.00 97.44 80 ASP A O 1
ATOM 627 N N . LEU A 1 81 ? -4.451 -5.030 -4.259 1.00 98.19 81 LEU A N 1
ATOM 628 C CA . LEU A 1 81 ? -4.460 -6.459 -4.601 1.00 98.19 81 LEU A CA 1
ATOM 629 C C . LEU A 1 81 ? -5.111 -6.729 -5.964 1.00 98.19 81 LEU A C 1
ATOM 631 O O . LEU A 1 81 ? -4.637 -7.573 -6.725 1.00 98.19 81 LEU A O 1
ATOM 635 N N . VAL A 1 82 ? -6.197 -6.021 -6.284 1.00 98.38 82 VAL A N 1
ATOM 636 C CA . VAL A 1 82 ? -6.869 -6.154 -7.584 1.00 98.38 82 VAL A CA 1
ATOM 637 C C . VAL A 1 82 ? -6.014 -5.573 -8.704 1.00 98.38 82 VAL A C 1
ATOM 639 O O . VAL A 1 82 ? -6.019 -6.131 -9.799 1.00 98.38 82 VAL A O 1
ATOM 642 N N . TYR A 1 83 ? -5.251 -4.511 -8.439 1.00 97.62 83 TYR A N 1
ATOM 643 C CA . TYR A 1 83 ? -4.274 -3.976 -9.380 1.00 97.62 83 TYR A CA 1
ATOM 644 C C . TYR A 1 83 ? -3.252 -5.051 -9.785 1.00 97.62 83 TYR A C 1
ATOM 646 O O . TYR A 1 83 ? -3.132 -5.357 -10.973 1.00 97.62 83 TYR A O 1
ATOM 654 N N . TYR A 1 84 ? -2.604 -5.713 -8.819 1.00 96.88 84 TYR A N 1
ATOM 655 C CA . TYR A 1 84 ? -1.653 -6.793 -9.117 1.00 96.88 84 TYR A CA 1
ATOM 656 C C . TYR A 1 84 ? -2.310 -8.000 -9.790 1.00 96.88 84 TYR A C 1
ATOM 658 O O . TYR A 1 84 ? -1.742 -8.561 -10.726 1.00 96.88 84 TYR A O 1
ATOM 666 N N . ALA A 1 85 ? -3.517 -8.384 -9.366 1.00 97.50 85 ALA A N 1
ATOM 667 C CA . ALA A 1 85 ? -4.263 -9.455 -10.023 1.00 97.50 85 ALA A CA 1
ATOM 668 C C . ALA A 1 85 ? -4.589 -9.104 -11.485 1.00 97.50 85 ALA A C 1
ATOM 670 O O . ALA A 1 85 ? -4.481 -9.956 -12.363 1.00 97.50 85 ALA A O 1
ATOM 671 N N . GLY A 1 86 ? -4.951 -7.848 -11.756 1.00 97.00 86 GLY A N 1
ATOM 672 C CA . GLY A 1 86 ? -5.196 -7.343 -13.100 1.00 97.00 86 GLY A CA 1
ATOM 673 C C . GLY A 1 86 ? -3.950 -7.417 -13.974 1.00 97.00 86 GLY A C 1
ATOM 674 O O . GLY A 1 86 ? -4.025 -7.965 -15.067 1.00 97.00 86 GLY A O 1
ATOM 675 N N . LEU A 1 87 ? -2.801 -6.954 -13.471 1.00 94.69 87 LEU A N 1
ATOM 676 C CA . LEU A 1 87 ? -1.529 -7.054 -14.194 1.00 94.69 87 LEU A CA 1
ATOM 677 C C . LEU A 1 87 ? -1.126 -8.503 -14.476 1.00 94.69 87 LEU A C 1
ATOM 679 O O . LEU A 1 87 ? -0.646 -8.802 -15.569 1.00 94.69 87 LEU A O 1
ATOM 683 N N . TRP A 1 88 ? -1.363 -9.408 -13.528 1.00 94.75 88 TRP A N 1
ATOM 684 C CA . TRP A 1 88 ? -1.073 -10.823 -13.729 1.00 94.75 88 TRP A CA 1
ATOM 685 C C . TRP A 1 88 ? -1.948 -11.413 -14.839 1.00 94.75 88 TRP A C 1
ATOM 687 O O . TRP A 1 88 ? -1.453 -12.123 -15.708 1.00 94.75 88 TRP A O 1
ATOM 697 N N . LEU A 1 89 ? -3.230 -11.041 -14.881 1.00 96.06 89 LEU A N 1
ATOM 698 C CA . LEU A 1 89 ? -4.163 -11.493 -15.914 1.00 96.06 89 LEU A CA 1
ATOM 699 C C . LEU A 1 89 ? -3.878 -10.908 -17.305 1.00 96.06 89 LEU A C 1
ATOM 701 O O . LEU A 1 89 ? -4.154 -11.573 -18.302 1.00 96.06 89 LEU A O 1
ATOM 705 N N . THR A 1 90 ? -3.391 -9.669 -17.396 1.00 94.19 90 THR A N 1
ATOM 706 C CA . THR A 1 90 ? -3.223 -8.968 -18.681 1.00 94.19 90 THR A CA 1
ATOM 707 C C . THR A 1 90 ? -1.815 -9.062 -19.256 1.00 94.19 90 THR A C 1
ATOM 709 O O . THR A 1 90 ? -1.664 -9.013 -20.476 1.00 94.19 90 THR A O 1
ATOM 712 N N . LEU A 1 91 ? -0.794 -9.175 -18.406 1.00 90.69 91 LEU A N 1
ATOM 713 C CA . LEU A 1 91 ? 0.617 -9.119 -18.794 1.00 90.69 91 LEU A CA 1
ATOM 714 C C . LEU A 1 91 ? 1.421 -10.357 -18.385 1.00 90.69 91 LEU A C 1
ATOM 716 O O . LEU A 1 91 ? 2.615 -10.391 -18.672 1.00 90.69 91 LEU A O 1
ATOM 720 N N . ASP A 1 92 ? 0.815 -11.325 -17.689 1.00 90.62 92 ASP A N 1
ATOM 721 C CA . ASP A 1 92 ? 1.538 -12.436 -17.044 1.00 90.62 92 ASP A CA 1
ATOM 722 C C . ASP A 1 92 ? 2.667 -11.929 -16.119 1.00 90.62 92 ASP A C 1
ATOM 724 O O . ASP A 1 92 ? 3.744 -12.511 -15.985 1.00 90.62 92 ASP A O 1
ATOM 728 N N . TRP A 1 93 ? 2.431 -10.769 -15.495 1.00 90.25 93 TRP A N 1
ATOM 729 C CA . TRP A 1 93 ? 3.364 -10.101 -14.596 1.00 90.25 93 TRP A CA 1
ATOM 730 C C . TRP A 1 93 ? 2.669 -9.793 -13.262 1.00 90.25 93 TRP A C 1
ATOM 732 O O . TRP A 1 93 ? 1.551 -9.289 -13.277 1.00 90.25 93 TRP A O 1
ATOM 742 N N . PRO A 1 94 ? 3.313 -9.996 -12.102 1.00 89.31 94 PRO A N 1
ATOM 743 C CA . PRO A 1 94 ? 4.714 -10.368 -11.933 1.00 89.31 94 PRO A CA 1
ATOM 744 C C . PRO A 1 94 ? 4.954 -11.874 -12.058 1.00 89.31 94 PRO A C 1
ATOM 746 O O . PRO A 1 94 ? 4.106 -12.683 -11.694 1.00 89.31 94 PRO A O 1
ATOM 749 N N . ALA A 1 95 ? 6.158 -12.250 -12.499 1.00 88.19 95 ALA A N 1
ATOM 750 C CA . ALA A 1 95 ? 6.576 -13.653 -12.588 1.00 88.19 95 ALA A CA 1
ATOM 751 C C . ALA A 1 95 ? 6.662 -14.340 -11.211 1.00 88.19 95 ALA A C 1
ATOM 753 O O . ALA A 1 95 ? 6.532 -15.557 -11.097 1.00 88.19 95 ALA A O 1
ATOM 754 N N . SER A 1 96 ? 6.908 -13.567 -10.149 1.00 89.56 96 SER A N 1
ATOM 755 C CA . SER A 1 96 ? 6.866 -14.043 -8.768 1.00 89.56 96 SER A CA 1
ATOM 756 C C . SER A 1 96 ? 6.528 -12.899 -7.814 1.00 89.56 96 SER A C 1
ATOM 758 O O . SER A 1 96 ? 6.735 -11.731 -8.133 1.00 89.56 96 SER A O 1
ATOM 760 N N . LEU A 1 97 ? 6.110 -13.213 -6.588 1.00 90.00 97 LEU A N 1
ATOM 761 C CA . LEU A 1 97 ? 5.905 -12.182 -5.564 1.00 90.00 97 LEU A CA 1
ATOM 762 C C . LEU A 1 97 ? 7.207 -11.469 -5.144 1.00 90.00 97 LEU A C 1
ATOM 764 O O . LEU A 1 97 ? 7.150 -10.416 -4.517 1.00 90.00 97 LEU A O 1
ATOM 768 N N . ALA A 1 98 ? 8.380 -12.023 -5.465 1.00 89.81 98 ALA A N 1
ATOM 769 C CA . ALA A 1 98 ? 9.675 -11.396 -5.204 1.00 89.81 98 ALA A CA 1
ATOM 770 C C . ALA A 1 98 ? 10.110 -10.422 -6.313 1.00 89.81 98 ALA A C 1
ATOM 772 O O . ALA A 1 98 ? 11.113 -9.729 -6.152 1.00 89.81 98 ALA A O 1
ATOM 773 N N . THR A 1 99 ? 9.373 -10.355 -7.425 1.00 87.38 99 THR A N 1
ATOM 774 C CA . THR A 1 99 ? 9.639 -9.400 -8.502 1.00 87.38 99 THR A CA 1
ATOM 775 C C . THR A 1 99 ? 9.504 -7.974 -7.971 1.00 87.38 99 THR A C 1
ATOM 777 O O . THR A 1 99 ? 8.526 -7.659 -7.293 1.00 87.38 99 THR A O 1
ATOM 780 N N . LEU A 1 100 ? 10.498 -7.130 -8.257 1.00 86.06 100 LEU A N 1
ATOM 781 C CA . LEU A 1 100 ? 10.477 -5.716 -7.889 1.00 86.06 100 LEU A CA 1
ATOM 782 C C . LEU A 1 100 ? 9.436 -4.952 -8.709 1.00 86.06 100 LEU A C 1
ATOM 784 O O . LEU A 1 100 ? 9.307 -5.173 -9.914 1.00 86.06 100 LEU A O 1
ATOM 788 N N . ASP A 1 101 ? 8.754 -4.022 -8.052 1.00 88.06 101 ASP A N 1
ATOM 789 C CA . ASP A 1 101 ? 7.844 -3.064 -8.669 1.00 88.06 101 ASP A CA 1
ATOM 790 C C . ASP A 1 101 ? 8.125 -1.640 -8.187 1.00 88.06 101 ASP A C 1
ATOM 792 O O . ASP A 1 101 ? 8.717 -1.436 -7.123 1.00 88.06 101 ASP A O 1
ATOM 796 N N . ILE A 1 102 ? 7.652 -0.663 -8.959 1.00 88.19 102 ILE A N 1
ATOM 797 C CA . ILE A 1 102 ? 7.497 0.719 -8.504 1.00 88.19 102 ILE A CA 1
ATOM 798 C C . ILE A 1 102 ? 6.046 0.886 -8.059 1.00 88.19 102 ILE A C 1
ATOM 800 O O . ILE A 1 102 ? 5.143 0.947 -8.888 1.00 88.19 102 ILE A O 1
ATOM 804 N N . LEU A 1 103 ? 5.831 0.945 -6.748 1.00 87.94 103 LEU A N 1
ATOM 805 C CA . LEU A 1 103 ? 4.499 0.945 -6.145 1.00 87.94 103 LEU A CA 1
ATOM 806 C C . LEU A 1 103 ? 3.800 2.300 -6.305 1.00 87.94 103 LEU A C 1
ATOM 808 O O . LEU A 1 103 ? 2.608 2.361 -6.576 1.00 87.94 103 LEU A O 1
ATOM 812 N N . PHE A 1 104 ? 4.551 3.375 -6.076 1.00 88.69 104 PHE A N 1
ATOM 813 C CA . PHE A 1 104 ? 4.108 4.765 -6.145 1.00 88.69 104 PHE A CA 1
ATOM 814 C C . PHE A 1 104 ? 5.301 5.647 -6.510 1.00 88.69 104 PHE A C 1
ATOM 816 O O . PHE A 1 104 ? 6.446 5.320 -6.198 1.00 88.69 104 PHE A O 1
ATOM 823 N N . LEU A 1 105 ? 5.035 6.789 -7.130 1.00 87.31 105 LEU A N 1
ATOM 824 C CA . LEU A 1 105 ? 6.008 7.821 -7.479 1.00 87.31 105 LEU A CA 1
ATOM 825 C C . LEU A 1 105 ? 5.978 9.014 -6.510 1.00 87.31 105 LEU A C 1
ATOM 827 O O . LEU A 1 105 ? 6.909 9.819 -6.499 1.00 87.31 105 LEU A O 1
ATOM 831 N N . ILE A 1 106 ? 4.920 9.152 -5.704 1.00 87.56 106 ILE A N 1
ATOM 832 C CA . ILE A 1 106 ? 4.727 10.271 -4.769 1.00 87.56 106 ILE A CA 1
ATOM 833 C C . ILE A 1 106 ? 5.126 9.870 -3.336 1.00 87.56 106 ILE A C 1
ATOM 835 O O . ILE A 1 106 ? 4.642 8.856 -2.840 1.00 87.56 106 ILE A O 1
ATOM 839 N N . PRO A 1 107 ? 5.894 10.696 -2.591 1.00 83.75 107 PRO A N 1
ATOM 840 C CA . PRO A 1 107 ? 6.571 11.926 -3.027 1.00 83.75 107 PRO A CA 1
ATOM 841 C C . PRO A 1 107 ? 7.871 11.663 -3.805 1.00 83.75 107 PRO A C 1
ATOM 843 O O . PRO A 1 107 ? 8.352 12.553 -4.500 1.00 83.75 107 PRO A O 1
ATOM 846 N N . THR A 1 108 ? 8.422 10.460 -3.665 1.00 86.94 108 THR A N 1
ATOM 847 C CA . THR A 1 108 ? 9.544 9.905 -4.433 1.00 86.94 108 THR A CA 1
ATOM 848 C C . THR A 1 108 ? 9.201 8.451 -4.771 1.00 86.94 108 THR A C 1
ATOM 850 O O . THR A 1 108 ? 8.305 7.903 -4.125 1.00 86.94 108 THR A O 1
ATOM 853 N N . PRO A 1 109 ? 9.907 7.787 -5.702 1.00 87.81 109 PRO A N 1
ATOM 854 C CA . PRO A 1 109 ? 9.642 6.392 -6.037 1.00 87.81 109 PRO A CA 1
ATOM 855 C C . PRO A 1 109 ? 9.712 5.454 -4.827 1.00 87.81 109 PRO A C 1
ATOM 857 O O . PRO A 1 109 ? 10.676 5.462 -4.058 1.00 87.81 109 PRO A O 1
ATOM 860 N N . TRP A 1 110 ? 8.675 4.640 -4.659 1.00 90.88 110 TRP A N 1
ATOM 861 C CA . TRP A 1 110 ? 8.604 3.562 -3.679 1.00 90.88 110 TRP A CA 1
ATOM 862 C C . TRP A 1 110 ? 8.860 2.265 -4.418 1.00 90.88 110 TRP A C 1
ATOM 864 O O . TRP A 1 110 ? 8.038 1.848 -5.233 1.00 90.88 110 TRP A O 1
ATOM 874 N N . VAL A 1 111 ? 9.997 1.632 -4.144 1.00 89.31 111 VAL A N 1
ATOM 875 C CA . VAL A 1 111 ? 10.372 0.385 -4.808 1.00 89.31 111 VAL A CA 1
ATOM 876 C C . VAL A 1 111 ? 10.412 -0.744 -3.800 1.00 89.31 111 VAL A C 1
ATOM 878 O O . VAL A 1 111 ? 10.917 -0.602 -2.687 1.00 89.31 111 VAL A O 1
ATOM 881 N N . GLY A 1 112 ? 9.872 -1.887 -4.189 1.00 90.38 112 GLY A N 1
ATOM 882 C CA . GLY A 1 112 ? 9.902 -3.075 -3.360 1.00 90.38 112 GLY A CA 1
ATOM 883 C C . GLY A 1 112 ? 9.414 -4.302 -4.113 1.00 90.38 112 GLY A C 1
ATOM 884 O O . GLY A 1 112 ? 8.836 -4.187 -5.192 1.00 90.38 112 GLY A O 1
ATOM 885 N N . PRO A 1 113 ? 9.659 -5.495 -3.563 1.00 91.94 113 PRO A N 1
ATOM 886 C CA . PRO A 1 113 ? 9.103 -6.721 -4.113 1.00 91.94 113 PRO A CA 1
ATOM 887 C C . PRO A 1 113 ? 7.579 -6.742 -3.937 1.00 91.94 113 PRO A C 1
ATOM 889 O O . PRO A 1 113 ? 7.088 -6.289 -2.907 1.00 91.94 113 PRO A O 1
ATOM 892 N N . VAL A 1 114 ? 6.836 -7.314 -4.888 1.00 94.19 114 VAL A N 1
ATOM 893 C CA . VAL A 1 114 ? 5.353 -7.342 -4.904 1.00 94.19 114 VAL A CA 1
ATOM 894 C C . VAL A 1 114 ? 4.731 -7.911 -3.619 1.00 94.19 114 VAL A C 1
ATOM 896 O O . VAL A 1 114 ? 3.648 -7.492 -3.208 1.00 94.19 114 VAL A O 1
ATOM 899 N N . TRP A 1 115 ? 5.406 -8.829 -2.920 1.00 95.50 115 TRP A N 1
ATOM 900 C CA . TRP A 1 115 ? 4.911 -9.326 -1.632 1.00 95.50 115 TRP A CA 1
ATOM 901 C C . TRP A 1 115 ? 4.791 -8.223 -0.569 1.00 95.50 115 TRP A C 1
ATOM 903 O O . TRP A 1 115 ? 3.938 -8.339 0.307 1.00 95.50 115 TRP A O 1
ATOM 913 N N . ALA A 1 116 ? 5.611 -7.168 -0.621 1.00 96.00 116 ALA A N 1
ATOM 914 C CA . ALA A 1 116 ? 5.605 -6.081 0.356 1.00 96.00 116 ALA A CA 1
ATOM 915 C C . ALA A 1 116 ? 4.300 -5.252 0.324 1.00 96.00 116 ALA A C 1
ATOM 917 O O . ALA A 1 116 ? 3.632 -5.191 1.360 1.00 96.00 116 ALA A O 1
ATOM 918 N N . PRO A 1 117 ? 3.866 -4.669 -0.815 1.00 96.56 117 PRO A N 1
ATOM 919 C CA . PRO A 1 117 ? 2.566 -4.001 -0.901 1.00 96.56 117 PRO A CA 1
ATOM 920 C C . PRO A 1 117 ? 1.414 -4.964 -0.611 1.00 96.56 117 PRO A C 1
ATOM 922 O O . PRO A 1 117 ? 0.532 -4.631 0.173 1.00 96.56 117 PRO A O 1
ATOM 925 N N . CYS A 1 118 ? 1.475 -6.205 -1.106 1.00 98.00 118 CYS A N 1
ATOM 926 C CA . CYS A 1 118 ? 0.451 -7.211 -0.820 1.00 98.00 118 CYS A CA 1
ATOM 927 C C . CYS A 1 118 ? 0.307 -7.500 0.688 1.00 98.00 118 CYS A C 1
ATOM 929 O O . CYS A 1 118 ? -0.811 -7.615 1.191 1.00 98.00 118 CYS A O 1
ATOM 931 N N . ALA A 1 119 ? 1.415 -7.589 1.432 1.00 98.25 119 ALA A N 1
ATOM 932 C CA . ALA A 1 119 ? 1.394 -7.798 2.879 1.00 98.25 119 ALA A CA 1
ATOM 933 C C . ALA A 1 119 ? 0.778 -6.603 3.626 1.00 98.25 119 ALA A C 1
ATOM 935 O O . ALA A 1 119 ? -0.042 -6.800 4.527 1.00 98.25 119 ALA A O 1
ATOM 936 N N . VAL A 1 120 ? 1.121 -5.372 3.223 1.00 98.25 120 VAL A N 1
ATOM 937 C CA . VAL A 1 120 ? 0.490 -4.149 3.752 1.00 98.25 120 VAL A CA 1
ATOM 938 C C . VAL A 1 120 ? -1.008 -4.159 3.450 1.00 98.25 120 VAL A C 1
ATOM 940 O O . VAL A 1 120 ? -1.814 -3.948 4.352 1.00 98.25 120 VAL A O 1
ATOM 943 N N . SER A 1 121 ? -1.400 -4.486 2.222 1.00 98.31 121 SER A N 1
ATOM 944 C CA . SER A 1 121 ? -2.794 -4.539 1.784 1.00 98.31 121 SER A CA 1
ATOM 945 C C . SER A 1 121 ? -3.621 -5.558 2.568 1.00 98.31 121 SER A C 1
ATOM 947 O O . SER A 1 121 ? -4.724 -5.238 3.012 1.00 98.31 121 SER A O 1
ATOM 949 N N . VAL A 1 122 ? -3.080 -6.750 2.843 1.00 98.56 122 VAL A N 1
ATOM 950 C CA . VAL A 1 122 ? -3.735 -7.746 3.710 1.00 98.56 122 VAL A CA 1
ATOM 951 C C . VAL A 1 122 ? -3.892 -7.227 5.143 1.00 98.56 122 VAL A C 1
ATOM 953 O O . VAL A 1 122 ? -4.969 -7.372 5.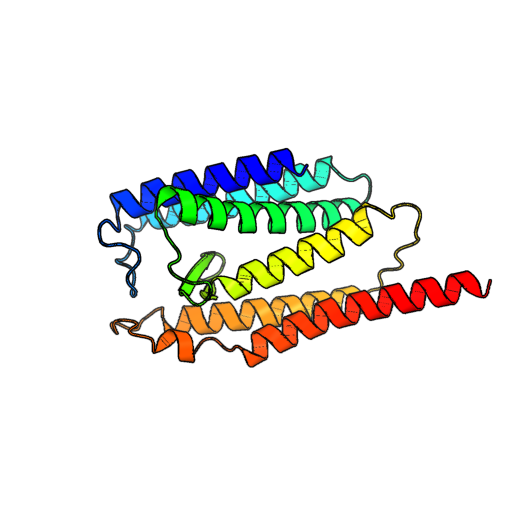726 1.00 98.56 122 VAL A O 1
ATOM 956 N N . ALA A 1 123 ? -2.864 -6.586 5.707 1.00 98.38 123 ALA A N 1
ATOM 957 C CA . ALA A 1 123 ? -2.935 -6.004 7.048 1.00 98.38 123 ALA A CA 1
ATOM 958 C C . ALA A 1 123 ? -3.978 -4.874 7.136 1.00 98.38 123 ALA A C 1
ATOM 960 O O . ALA A 1 123 ? -4.781 -4.847 8.071 1.00 98.38 123 ALA A O 1
ATOM 961 N N . LEU A 1 124 ? -4.017 -3.986 6.137 1.00 98.31 124 LEU A N 1
ATOM 962 C CA . LEU A 1 124 ? -4.989 -2.897 6.042 1.00 98.31 124 LEU A CA 1
ATOM 963 C C . LEU A 1 124 ? -6.421 -3.418 5.889 1.00 98.31 124 LEU A C 1
ATOM 965 O O . LEU A 1 124 ? -7.317 -2.934 6.580 1.00 98.31 124 LEU A O 1
ATOM 969 N N . ILE A 1 125 ? -6.644 -4.425 5.038 1.00 98.50 125 ILE A N 1
ATOM 970 C CA . ILE A 1 125 ? -7.956 -5.069 4.903 1.00 98.50 125 ILE A CA 1
ATOM 971 C C . ILE A 1 125 ? -8.368 -5.700 6.230 1.00 98.50 125 ILE A C 1
ATOM 973 O O . ILE A 1 125 ? -9.502 -5.498 6.655 1.00 98.50 125 ILE A O 1
ATOM 977 N N . GLY A 1 126 ? -7.476 -6.440 6.893 1.00 97.88 126 GLY A N 1
ATOM 978 C CA . GLY A 1 126 ? -7.771 -7.105 8.160 1.00 97.88 126 GLY A CA 1
ATOM 979 C C . GLY A 1 126 ? -8.137 -6.117 9.268 1.00 97.88 126 GLY A C 1
ATOM 980 O O . GLY A 1 126 ? -9.236 -6.188 9.820 1.00 97.88 126 GLY A O 1
ATOM 981 N N . GLY A 1 127 ? -7.248 -5.161 9.557 1.00 96.56 127 GLY A N 1
ATOM 982 C CA . GLY A 1 127 ? -7.462 -4.155 10.601 1.00 96.56 127 GLY A CA 1
ATOM 983 C C . GLY A 1 127 ? -8.627 -3.215 10.289 1.00 96.56 127 GLY A C 1
ATOM 984 O O . GLY A 1 127 ? -9.478 -2.972 11.144 1.00 96.56 127 GLY A O 1
ATOM 985 N N . GLY A 1 128 ? -8.727 -2.747 9.042 1.00 96.50 128 GLY A N 1
ATOM 986 C CA . GLY A 1 128 ? -9.828 -1.899 8.594 1.00 96.50 128 GLY A CA 1
ATOM 987 C C . GLY A 1 128 ? -11.177 -2.619 8.643 1.00 96.50 128 GLY A C 1
ATOM 988 O O . GLY A 1 128 ? -12.149 -2.058 9.138 1.00 96.50 128 GLY A O 1
ATOM 989 N N . SER A 1 129 ? -11.250 -3.880 8.206 1.00 96.50 129 SER A N 1
ATOM 990 C CA . SER A 1 129 ? -12.497 -4.656 8.281 1.00 96.50 129 SER A CA 1
ATOM 991 C C . SER A 1 129 ? -12.901 -4.922 9.723 1.00 96.50 129 SER A C 1
ATOM 993 O O . SER A 1 129 ? -14.082 -4.826 10.029 1.00 96.50 129 SER A O 1
ATOM 995 N N . TRP A 1 130 ? -11.944 -5.209 10.613 1.00 95.44 130 TRP A N 1
ATOM 996 C CA . TRP A 1 130 ? -12.223 -5.378 12.039 1.00 95.44 130 TRP A CA 1
ATOM 997 C C . TRP A 1 130 ? -12.898 -4.135 12.620 1.00 95.44 130 TRP A C 1
ATOM 999 O O . TRP A 1 130 ? -14.021 -4.225 13.100 1.00 95.44 130 TRP A O 1
ATOM 1009 N N . ILE A 1 131 ? -12.267 -2.966 12.474 1.00 94.00 131 ILE A N 1
ATOM 1010 C CA . ILE A 1 131 ? -12.804 -1.694 12.979 1.00 94.00 131 ILE A CA 1
ATOM 1011 C C . ILE A 1 131 ? -14.162 -1.365 12.339 1.00 94.00 131 ILE A C 1
ATOM 1013 O O . ILE A 1 131 ? -15.076 -0.899 13.013 1.00 94.00 131 ILE A O 1
ATOM 1017 N N . TYR A 1 132 ? -14.306 -1.580 11.028 1.00 92.94 132 TYR A N 1
ATOM 1018 C CA . TYR A 1 132 ? -15.517 -1.201 10.298 1.00 92.94 132 TYR A CA 1
ATOM 1019 C C . TYR A 1 132 ? -16.712 -2.122 10.589 1.00 92.94 132 TYR A C 1
ATOM 1021 O O . TYR A 1 132 ? -17.853 -1.666 10.572 1.00 92.94 132 TYR A O 1
ATOM 1029 N N . LEU A 1 133 ? -16.468 -3.414 10.831 1.00 92.75 133 LEU A N 1
ATOM 1030 C CA . LEU A 1 133 ? -17.513 -4.418 11.057 1.00 92.75 133 LEU A CA 1
ATOM 1031 C C . LEU A 1 133 ? -17.912 -4.571 12.527 1.00 92.75 133 LEU A C 1
ATOM 1033 O O . LEU A 1 133 ? -18.895 -5.258 12.791 1.00 92.75 133 LEU A O 1
ATOM 1037 N N . THR A 1 134 ? -17.203 -3.930 13.461 1.00 89.94 134 THR A N 1
ATOM 1038 C CA . THR A 1 134 ? -17.581 -3.896 14.883 1.00 89.94 134 THR A CA 1
ATOM 1039 C C . THR A 1 134 ? -17.920 -2.484 15.377 1.00 89.94 134 THR A C 1
ATOM 1041 O O . THR A 1 134 ? -17.339 -2.032 16.367 1.00 89.94 134 THR A O 1
ATOM 1044 N N . PRO A 1 135 ? -18.843 -1.749 14.724 1.00 84.00 135 PRO A N 1
ATOM 1045 C CA . PRO A 1 135 ? -19.135 -0.354 15.066 1.00 84.00 135 PRO A CA 1
ATOM 1046 C C . PRO A 1 135 ? -19.708 -0.177 16.481 1.00 84.00 135 PRO A C 1
ATOM 1048 O O . PRO A 1 135 ? -19.594 0.894 17.070 1.00 84.00 135 PRO A O 1
ATOM 1051 N N . GLU A 1 136 ? -20.326 -1.216 17.043 1.00 82.81 136 GLU A N 1
ATOM 1052 C CA . GLU A 1 136 ? -20.831 -1.240 18.416 1.00 82.81 136 GLU A CA 1
ATOM 1053 C C . GLU A 1 136 ? -19.727 -1.315 19.483 1.00 82.81 136 GLU A C 1
ATOM 1055 O O . GLU A 1 136 ? -19.991 -1.034 20.655 1.00 82.81 136 GLU A O 1
ATOM 1060 N N . ARG A 1 137 ? -18.494 -1.684 19.109 1.00 81.12 137 ARG A N 1
ATOM 1061 C CA . ARG A 1 137 ? -17.360 -1.702 20.037 1.00 81.12 137 ARG A CA 1
ATOM 1062 C C . ARG A 1 137 ? -16.775 -0.303 20.164 1.00 81.12 137 ARG A C 1
ATOM 1064 O O . ARG A 1 137 ? -16.495 0.383 19.184 1.00 81.12 137 ARG A O 1
ATOM 1071 N N . GLU A 1 138 ? -16.518 0.110 21.401 1.00 78.12 138 GLU A N 1
ATOM 1072 C CA . GLU A 1 138 ? -15.821 1.366 21.653 1.00 78.12 138 GLU A CA 1
ATOM 1073 C C . GLU A 1 138 ? -14.322 1.205 21.339 1.00 78.12 138 GLU A C 1
ATOM 1075 O O . GLU A 1 138 ? -13.524 0.791 22.183 1.00 78.12 138 GLU A O 1
ATOM 1080 N N . HIS A 1 139 ? -13.924 1.545 20.113 1.00 81.31 139 HIS A N 1
ATOM 1081 C CA . HIS A 1 139 ? -12.516 1.615 19.725 1.00 81.31 139 HIS A CA 1
ATOM 1082 C C . HIS A 1 139 ? -11.867 2.866 20.336 1.00 81.31 139 HIS A C 1
ATOM 1084 O O . HIS A 1 139 ? -11.856 3.952 19.750 1.00 81.31 139 HIS A O 1
ATOM 1090 N N . ARG A 1 140 ? -11.332 2.733 21.555 1.00 79.69 140 ARG A N 1
ATOM 1091 C CA . ARG A 1 140 ? -10.622 3.818 22.253 1.00 79.69 140 ARG A CA 1
ATOM 1092 C C . ARG A 1 140 ? -9.220 4.023 21.686 1.00 79.69 140 ARG A C 1
ATOM 1094 O O . ARG A 1 140 ? -8.233 3.563 22.264 1.00 79.69 140 ARG A O 1
ATOM 1101 N N . VAL A 1 141 ? -9.144 4.748 20.574 1.00 87.00 141 VAL A N 1
ATOM 1102 C CA . VAL A 1 141 ? -7.879 5.150 19.948 1.00 87.00 141 VAL A CA 1
ATOM 1103 C C . VAL A 1 141 ? -7.293 6.354 20.689 1.00 87.00 141 VAL A C 1
ATOM 1105 O O . VAL A 1 141 ? -7.911 7.412 20.786 1.00 87.00 141 VAL A O 1
ATOM 1108 N N . THR A 1 142 ? -6.093 6.188 21.231 1.00 91.94 142 THR A N 1
ATOM 1109 C CA . THR A 1 142 ? -5.347 7.221 21.959 1.00 91.94 142 THR A CA 1
ATOM 1110 C C . THR A 1 142 ? -4.322 7.905 21.054 1.00 91.94 142 THR A C 1
ATOM 1112 O O . THR A 1 142 ? -3.997 7.415 19.976 1.00 91.94 142 THR A O 1
ATOM 1115 N N . ALA A 1 143 ? -3.761 9.035 21.495 1.00 93.19 143 ALA A N 1
ATOM 1116 C CA . ALA A 1 143 ? -2.684 9.704 20.760 1.00 93.19 143 ALA A CA 1
ATOM 1117 C C . ALA A 1 143 ? -1.443 8.806 20.589 1.00 93.19 143 ALA A C 1
ATOM 1119 O O . ALA A 1 143 ? -0.796 8.854 19.548 1.00 93.19 143 ALA A O 1
ATOM 1120 N N . LEU A 1 144 ? -1.141 7.959 21.582 1.00 94.31 144 LEU A N 1
ATOM 1121 C CA . LEU A 1 144 ? -0.040 7.000 21.493 1.00 94.31 144 LEU A CA 1
ATOM 1122 C C . LEU A 1 144 ? -0.279 5.974 20.380 1.00 94.31 144 LEU A C 1
ATOM 1124 O O . LEU A 1 144 ? 0.659 5.648 19.664 1.00 94.31 144 LEU A O 1
ATOM 1128 N N . ASP A 1 145 ? -1.523 5.519 20.204 1.00 94.94 145 ASP A N 1
ATOM 1129 C CA . ASP A 1 145 ? -1.875 4.579 19.135 1.00 94.94 145 ASP A CA 1
ATOM 1130 C C . ASP A 1 145 ? -1.571 5.180 17.764 1.00 94.94 145 ASP A C 1
ATOM 1132 O O . ASP A 1 145 ? -0.869 4.571 16.966 1.00 94.94 145 ASP A O 1
ATOM 1136 N N . TRP A 1 146 ? -1.993 6.425 17.533 1.00 95.50 146 TRP A N 1
ATOM 1137 C CA . TRP A 1 146 ? -1.661 7.135 16.298 1.00 95.50 146 TRP A CA 1
ATOM 1138 C C . TRP A 1 146 ? -0.157 7.292 16.095 1.00 95.50 146 TRP A C 1
ATOM 1140 O O . TRP A 1 146 ? 0.323 7.088 14.986 1.00 95.50 146 TRP A O 1
ATOM 1150 N N . VAL A 1 147 ? 0.596 7.635 17.143 1.00 97.19 147 VAL A N 1
ATOM 1151 C CA . VAL A 1 147 ? 2.055 7.784 17.043 1.00 97.19 147 VAL A CA 1
ATOM 1152 C C . VAL A 1 147 ? 2.719 6.466 16.650 1.00 97.19 147 VAL A C 1
ATOM 1154 O O . VAL A 1 147 ? 3.581 6.473 15.774 1.00 97.19 147 VAL A O 1
ATOM 1157 N N . VAL A 1 148 ? 2.318 5.346 17.257 1.00 97.31 148 VAL A N 1
ATOM 1158 C CA . VAL A 1 148 ? 2.889 4.027 16.948 1.00 97.31 148 VAL A CA 1
ATOM 1159 C C . VAL A 1 148 ? 2.533 3.596 15.526 1.00 97.31 148 VAL A C 1
ATOM 1161 O O . VAL A 1 148 ? 3.434 3.215 14.783 1.00 97.31 148 VAL A O 1
ATOM 1164 N N . GLU A 1 149 ? 1.268 3.717 15.116 1.00 97.25 149 GLU A N 1
ATOM 1165 C CA . GLU A 1 149 ? 0.830 3.333 13.765 1.00 97.25 149 GLU A CA 1
ATOM 1166 C C . GLU A 1 149 ? 1.466 4.213 12.676 1.00 97.25 149 GLU A C 1
ATOM 1168 O O . GLU A 1 149 ? 1.915 3.711 11.645 1.00 97.25 149 GLU A O 1
ATOM 1173 N N . ILE A 1 150 ? 1.582 5.526 12.909 1.00 97.44 150 ILE A N 1
ATOM 1174 C CA . ILE A 1 150 ? 2.266 6.438 11.980 1.00 97.44 150 ILE A CA 1
ATOM 1175 C C . ILE A 1 150 ? 3.755 6.095 11.903 1.00 97.44 150 ILE A C 1
ATOM 1177 O O . ILE A 1 150 ? 4.301 6.024 10.806 1.00 97.44 150 ILE A O 1
ATOM 1181 N N . ALA A 1 151 ? 4.419 5.853 13.037 1.00 97.88 151 ALA A N 1
ATOM 1182 C CA . ALA A 1 151 ? 5.826 5.462 13.044 1.00 97.88 151 ALA A CA 1
ATOM 1183 C C . ALA A 1 151 ? 6.047 4.131 12.307 1.00 97.88 151 ALA A C 1
ATOM 1185 O O . ALA A 1 151 ? 6.968 4.027 11.500 1.00 97.88 151 ALA A O 1
ATOM 1186 N N . ALA A 1 152 ? 5.177 3.142 12.526 1.00 98.00 152 ALA A N 1
ATOM 1187 C CA . ALA A 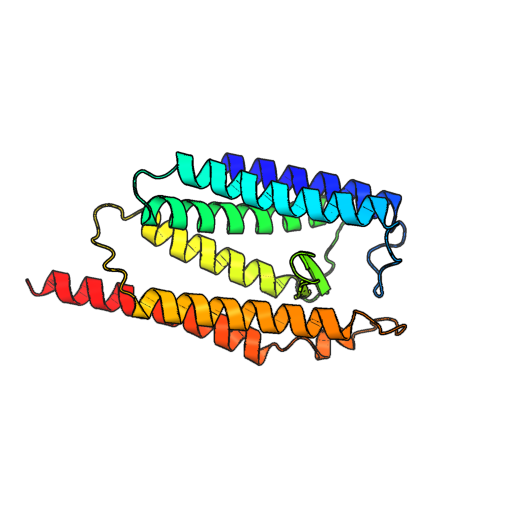1 152 ? 5.198 1.862 11.826 1.00 98.00 152 ALA A CA 1
ATOM 1188 C C . ALA A 1 152 ? 5.053 2.045 10.305 1.00 98.00 152 ALA A C 1
ATOM 1190 O O . ALA A 1 152 ? 5.869 1.527 9.539 1.00 98.00 152 ALA A O 1
ATOM 1191 N N . GLY A 1 153 ? 4.079 2.853 9.871 1.00 96.94 153 GLY A N 1
ATOM 1192 C CA . GLY A 1 153 ? 3.882 3.199 8.463 1.00 96.94 153 GLY A CA 1
ATOM 1193 C C . GLY A 1 153 ? 5.082 3.927 7.851 1.00 96.94 153 GLY A C 1
ATOM 1194 O O . GLY A 1 153 ? 5.514 3.583 6.754 1.00 96.94 153 GLY A O 1
ATOM 1195 N N . LEU A 1 154 ? 5.680 4.881 8.570 1.00 96.69 154 LEU A N 1
ATOM 1196 C CA . LEU A 1 154 ? 6.874 5.599 8.113 1.00 96.69 154 LEU A CA 1
ATOM 1197 C C . LEU A 1 154 ? 8.095 4.683 7.979 1.00 96.69 154 LEU A C 1
ATOM 1199 O O . LEU A 1 154 ? 8.884 4.869 7.058 1.00 96.69 154 LEU A O 1
ATOM 1203 N N . VAL A 1 155 ? 8.252 3.685 8.852 1.00 97.38 155 VAL A N 1
ATOM 1204 C CA . VAL A 1 155 ? 9.327 2.686 8.735 1.00 97.38 155 VAL A CA 1
ATOM 1205 C C . VAL A 1 155 ? 9.137 1.819 7.485 1.00 97.38 155 VAL A C 1
ATOM 1207 O O . VAL A 1 155 ? 10.099 1.590 6.752 1.00 97.38 155 VAL A O 1
ATOM 1210 N N . ILE A 1 156 ? 7.902 1.386 7.203 1.00 97.06 156 ILE A N 1
ATOM 1211 C CA . ILE A 1 156 ? 7.562 0.628 5.987 1.00 97.06 156 ILE A CA 1
ATOM 1212 C C . ILE A 1 156 ? 7.859 1.456 4.731 1.00 97.06 156 ILE A C 1
ATOM 1214 O O . ILE A 1 156 ? 8.576 0.998 3.841 1.00 97.06 156 ILE A O 1
ATOM 1218 N N . ILE A 1 157 ? 7.345 2.687 4.681 1.00 94.88 157 ILE A N 1
ATOM 1219 C CA . ILE A 1 157 ? 7.536 3.604 3.551 1.00 94.88 157 ILE A CA 1
ATOM 1220 C C . ILE A 1 157 ? 9.022 3.944 3.390 1.00 94.88 157 ILE A C 1
ATOM 1222 O O . ILE A 1 157 ? 9.542 3.926 2.279 1.00 94.88 157 ILE A O 1
ATOM 1226 N N . GLY A 1 158 ? 9.740 4.180 4.489 1.00 94.06 158 GLY A N 1
ATOM 1227 C CA . GLY A 1 158 ? 11.177 4.441 4.480 1.00 94.06 158 GLY A CA 1
ATOM 1228 C C . GLY A 1 158 ? 11.987 3.287 3.886 1.00 94.06 158 GLY A C 1
ATOM 1229 O O . GLY A 1 158 ? 12.903 3.529 3.101 1.00 94.06 158 GLY A O 1
ATOM 1230 N N . ALA A 1 159 ? 11.625 2.033 4.179 1.00 93.38 159 ALA A N 1
ATOM 1231 C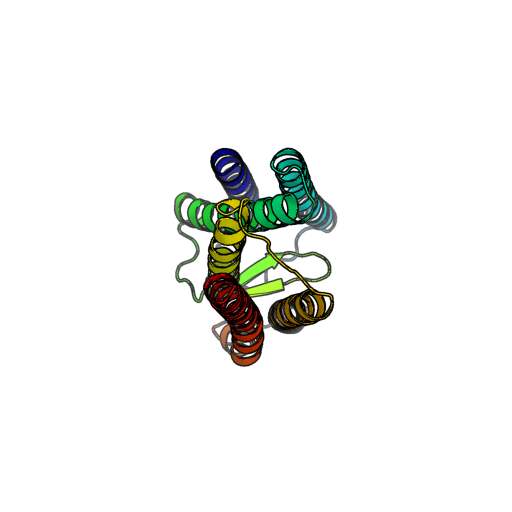 CA . ALA A 1 159 ? 12.244 0.866 3.546 1.00 93.38 159 ALA A CA 1
ATOM 1232 C C . ALA A 1 159 ? 12.042 0.863 2.015 1.00 93.38 159 ALA A C 1
ATOM 1234 O O . ALA A 1 159 ? 12.973 0.575 1.269 1.00 93.38 159 ALA A O 1
ATOM 1235 N N . MET A 1 160 ? 10.858 1.246 1.528 1.00 92.25 160 MET A N 1
ATOM 1236 C CA . MET A 1 160 ? 10.573 1.319 0.087 1.00 92.25 160 MET A CA 1
ATOM 1237 C C . MET A 1 160 ? 11.244 2.515 -0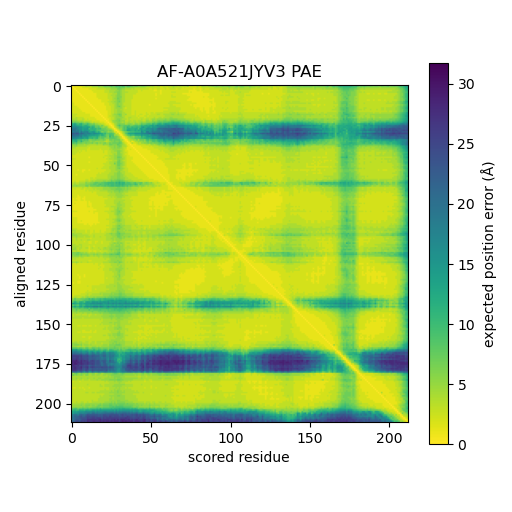.600 1.00 92.25 160 MET A C 1
ATOM 1239 O O . MET A 1 160 ? 11.761 2.392 -1.709 1.00 92.25 160 MET A O 1
ATOM 1243 N N . MET A 1 161 ? 11.258 3.680 0.051 1.00 91.50 161 MET A N 1
ATOM 1244 C CA . MET A 1 161 ? 11.887 4.889 -0.483 1.00 91.50 161 MET A CA 1
ATOM 1245 C C . MET A 1 161 ? 13.405 4.732 -0.558 1.00 91.50 161 MET A C 1
ATOM 1247 O O . MET A 1 161 ? 14.005 5.155 -1.539 1.00 91.50 161 MET A O 1
ATOM 1251 N N . THR A 1 162 ? 14.039 4.123 0.446 1.00 89.50 162 THR A N 1
ATOM 1252 C CA . THR A 1 162 ? 15.492 3.867 0.426 1.00 89.50 162 THR A CA 1
ATOM 1253 C C . THR A 1 162 ? 15.884 2.940 -0.724 1.00 89.50 162 THR A C 1
ATOM 1255 O O . THR A 1 162 ? 16.842 3.243 -1.433 1.00 89.50 162 THR A O 1
ATOM 1258 N N . ALA A 1 163 ? 15.101 1.886 -0.980 1.00 85.88 163 ALA A N 1
ATOM 1259 C CA . ALA A 1 163 ? 15.269 1.042 -2.163 1.00 85.88 163 ALA A CA 1
ATOM 1260 C C . ALA A 1 163 ? 15.049 1.825 -3.473 1.00 85.88 163 ALA A C 1
ATOM 1262 O O . ALA A 1 163 ? 15.811 1.666 -4.422 1.00 85.88 163 ALA A O 1
ATOM 1263 N N . GLY A 1 164 ? 14.053 2.717 -3.512 1.00 83.44 164 GLY A N 1
ATOM 1264 C CA . GLY A 1 164 ? 13.807 3.603 -4.652 1.00 83.44 164 GLY A CA 1
ATOM 1265 C C . GLY A 1 164 ? 14.995 4.510 -4.974 1.00 83.44 164 GLY A C 1
ATOM 1266 O O . GLY A 1 164 ? 15.466 4.512 -6.108 1.00 83.44 164 GLY A O 1
ATOM 1267 N N . HIS A 1 165 ? 15.545 5.204 -3.975 1.00 82.56 165 HIS A N 1
ATOM 1268 C CA . HIS A 1 165 ? 16.696 6.101 -4.151 1.00 82.56 165 HIS A CA 1
ATOM 1269 C C . HIS A 1 165 ? 17.972 5.362 -4.583 1.00 82.56 165 HIS A C 1
ATOM 1271 O O . HIS A 1 165 ? 18.786 5.931 -5.302 1.00 82.56 165 HIS A O 1
ATOM 1277 N N . ALA A 1 166 ? 18.164 4.104 -4.169 1.00 75.94 166 ALA A N 1
ATOM 1278 C CA . ALA A 1 166 ? 19.301 3.293 -4.618 1.00 75.94 166 ALA A CA 1
ATOM 1279 C C . ALA A 1 166 ? 19.231 2.966 -6.126 1.00 75.94 166 ALA A C 1
ATOM 1281 O O . ALA A 1 166 ? 20.251 2.826 -6.809 1.00 75.94 166 ALA A O 1
ATOM 1282 N N . ILE A 1 167 ? 18.013 2.880 -6.663 1.00 69.81 167 ILE A N 1
ATOM 1283 C CA . ILE A 1 167 ? 17.747 2.614 -8.080 1.00 69.81 167 ILE A CA 1
ATOM 1284 C C . ILE A 1 167 ? 17.758 3.918 -8.894 1.00 69.81 167 ILE A C 1
ATOM 1286 O O . ILE A 1 167 ? 18.172 3.931 -10.053 1.00 69.81 167 ILE A O 1
ATOM 1290 N N . GLU A 1 168 ? 17.364 5.034 -8.281 1.00 66.00 168 GLU A N 1
ATOM 1291 C CA . GLU A 1 168 ? 17.343 6.374 -8.872 1.00 66.00 168 GLU A CA 1
ATOM 1292 C C . GLU A 1 168 ? 18.773 6.930 -9.062 1.00 66.00 168 GLU A C 1
ATOM 1294 O O . GLU A 1 168 ? 19.274 7.751 -8.299 1.00 66.00 168 GLU A O 1
ATOM 1299 N N . GLY A 1 169 ? 19.471 6.451 -10.098 1.00 54.03 169 GLY A N 1
ATOM 1300 C CA . GLY A 1 169 ? 20.821 6.904 -10.465 1.00 54.03 169 GLY A CA 1
ATOM 1301 C C . GLY A 1 169 ? 21.805 5.789 -10.814 1.00 54.03 169 GLY A C 1
ATOM 1302 O O . GLY A 1 169 ? 22.897 6.075 -11.311 1.00 54.03 169 GLY A O 1
ATOM 1303 N N . SER A 1 170 ? 21.438 4.522 -10.613 1.00 53.06 170 SER A N 1
ATOM 1304 C CA . SER A 1 170 ? 22.247 3.394 -11.065 1.00 53.06 170 SER A CA 1
ATOM 1305 C C . SER A 1 170 ? 21.932 3.072 -12.534 1.00 53.06 170 SER A C 1
ATOM 1307 O O . SER A 1 170 ? 20.836 2.659 -12.893 1.00 53.06 170 SER A O 1
ATOM 1309 N N . ALA A 1 171 ? 22.924 3.222 -13.418 1.00 50.06 171 ALA A N 1
ATOM 1310 C CA . ALA A 1 171 ? 22.873 2.713 -14.799 1.00 50.06 171 ALA A CA 1
ATOM 1311 C C . ALA A 1 171 ? 23.045 1.178 -14.866 1.00 50.06 171 ALA A C 1
ATOM 1313 O O . ALA A 1 171 ? 23.375 0.626 -15.915 1.00 50.06 171 ALA A O 1
ATOM 1314 N N . VAL A 1 172 ? 22.906 0.502 -13.724 1.00 48.28 172 VAL A N 1
ATOM 1315 C CA . VAL A 1 172 ? 23.215 -0.912 -13.538 1.00 48.28 172 VAL A CA 1
ATOM 1316 C C . VAL A 1 172 ? 21.942 -1.712 -13.810 1.00 48.28 172 VAL A C 1
ATOM 1318 O O . VAL A 1 172 ? 20.942 -1.480 -13.128 1.00 48.28 172 VAL A O 1
ATOM 1321 N N . PRO A 1 173 ? 21.958 -2.637 -14.786 1.00 48.38 173 PRO A N 1
ATOM 1322 C CA . PRO A 1 173 ? 20.903 -3.627 -14.958 1.00 48.38 173 PRO A CA 1
ATOM 1323 C C . PRO A 1 173 ? 20.651 -4.337 -13.626 1.00 48.38 173 PRO A C 1
ATOM 1325 O O . PRO A 1 173 ? 21.586 -4.833 -12.995 1.00 48.38 173 PRO A O 1
ATOM 1328 N N . LEU A 1 174 ? 19.409 -4.315 -13.140 1.00 54.56 174 LEU A N 1
ATOM 1329 C CA . LEU A 1 174 ? 19.076 -4.943 -11.861 1.00 54.56 174 LEU A CA 1
ATOM 1330 C C . LEU A 1 174 ? 18.879 -6.443 -12.066 1.00 54.56 174 LEU A C 1
ATOM 1332 O O . LEU A 1 174 ? 17.769 -6.963 -11.991 1.00 54.56 174 LEU A O 1
ATOM 1336 N N . ASP A 1 175 ? 19.982 -7.136 -12.313 1.00 49.47 175 ASP A N 1
ATOM 1337 C CA . ASP A 1 175 ? 20.053 -8.589 -12.296 1.00 49.47 175 ASP A CA 1
ATOM 1338 C C . ASP A 1 175 ? 20.145 -8.994 -10.820 1.00 49.47 175 ASP A C 1
ATOM 1340 O O . ASP A 1 175 ? 21.215 -8.900 -10.225 1.00 49.47 175 ASP A O 1
ATOM 1344 N N . ASP A 1 176 ? 19.022 -9.350 -10.184 1.00 51.09 176 ASP A N 1
ATOM 1345 C CA . ASP A 1 176 ? 18.904 -9.857 -8.799 1.00 51.09 176 ASP A CA 1
ATOM 1346 C C . ASP A 1 176 ? 19.547 -9.016 -7.660 1.00 51.09 176 ASP A C 1
ATOM 1348 O O . ASP A 1 176 ? 19.376 -9.335 -6.482 1.00 51.09 176 ASP A O 1
ATOM 1352 N N . ALA A 1 177 ? 20.278 -7.940 -7.960 1.00 47.50 177 ALA A N 1
ATOM 1353 C CA . ALA A 1 177 ? 21.141 -7.221 -7.027 1.00 47.50 177 ALA A CA 1
ATOM 1354 C C . ALA A 1 177 ? 20.368 -6.176 -6.210 1.00 47.50 177 ALA A C 1
ATOM 1356 O O . ALA A 1 177 ? 20.530 -6.135 -4.995 1.00 47.50 177 ALA A O 1
ATOM 1357 N N . ALA A 1 178 ? 19.437 -5.424 -6.813 1.00 48.06 178 ALA A N 1
ATOM 1358 C CA . ALA A 1 178 ? 18.567 -4.509 -6.055 1.00 48.06 178 ALA A CA 1
ATOM 1359 C C . ALA A 1 178 ? 17.533 -5.235 -5.186 1.00 48.06 178 ALA A C 1
ATOM 1361 O O . ALA A 1 178 ? 17.139 -4.726 -4.139 1.00 48.06 178 ALA A O 1
ATOM 1362 N N . ALA A 1 179 ? 17.132 -6.456 -5.558 1.00 49.88 179 ALA A N 1
ATOM 1363 C CA . ALA A 1 179 ? 16.301 -7.290 -4.692 1.00 49.88 179 ALA A CA 1
ATOM 1364 C C . ALA A 1 179 ? 17.034 -7.678 -3.389 1.00 49.88 179 ALA A C 1
ATOM 1366 O O . ALA A 1 179 ? 16.378 -7.976 -2.392 1.00 49.88 179 ALA A O 1
ATOM 1367 N N . ARG A 1 180 ? 18.381 -7.622 -3.360 1.00 54.47 180 ARG A N 1
ATOM 1368 C CA . ARG A 1 180 ? 19.188 -7.789 -2.134 1.00 54.47 180 ARG A CA 1
ATOM 1369 C C . ARG A 1 180 ? 19.295 -6.518 -1.291 1.00 54.47 180 ARG A C 1
ATOM 1371 O O . ARG A 1 180 ? 19.690 -6.619 -0.134 1.00 54.47 180 ARG A O 1
ATOM 1378 N N . GLU A 1 181 ? 18.952 -5.355 -1.838 1.00 68.94 181 GLU A N 1
ATOM 1379 C CA . GLU A 1 181 ? 19.052 -4.071 -1.136 1.00 68.94 181 GLU A CA 1
ATOM 1380 C C . GLU A 1 181 ? 17.734 -3.606 -0.518 1.00 68.94 181 GLU A C 1
ATOM 1382 O O . GLU A 1 181 ? 17.760 -2.726 0.342 1.00 68.94 181 GLU A O 1
ATOM 1387 N N . PHE A 1 182 ? 16.588 -4.203 -0.881 1.00 85.81 182 PHE A N 1
ATOM 1388 C CA . PHE A 1 182 ? 15.333 -3.906 -0.189 1.00 85.81 182 PHE A CA 1
ATOM 1389 C C . PHE A 1 182 ? 15.506 -4.185 1.318 1.00 85.81 182 PHE A C 1
ATOM 1391 O O . PHE A 1 182 ? 15.813 -5.326 1.681 1.00 85.81 182 PHE A O 1
ATOM 1398 N N . PRO A 1 183 ? 15.311 -3.198 2.217 1.00 91.62 183 PRO A N 1
ATOM 1399 C CA . PRO A 1 183 ? 15.521 -3.370 3.654 1.00 91.62 183 PRO A CA 1
ATOM 1400 C C . PRO A 1 183 ? 14.432 -4.241 4.304 1.00 91.62 183 PRO A C 1
ATOM 1402 O O . PRO A 1 183 ? 13.607 -3.767 5.086 1.00 91.62 183 PRO A O 1
ATOM 1405 N N . VAL A 1 184 ? 14.439 -5.546 4.013 1.00 92.62 184 VAL A N 1
ATOM 1406 C CA . VAL A 1 184 ? 13.436 -6.533 4.455 1.00 92.62 184 VAL A CA 1
ATOM 1407 C C . VAL A 1 184 ? 13.221 -6.472 5.968 1.00 92.62 184 VAL A C 1
ATOM 1409 O O . VAL A 1 184 ? 12.087 -6.513 6.440 1.00 92.62 184 VAL A O 1
ATOM 1412 N N . ALA A 1 185 ? 14.305 -6.329 6.735 1.00 93.94 185 ALA A N 1
ATOM 1413 C CA . ALA A 1 185 ? 14.240 -6.230 8.189 1.00 93.94 185 ALA A CA 1
ATOM 1414 C C . ALA A 1 185 ? 13.479 -4.981 8.661 1.00 93.94 185 ALA A C 1
ATOM 1416 O O . ALA A 1 185 ? 12.697 -5.071 9.602 1.00 93.94 185 ALA A O 1
ATOM 1417 N N . TRP A 1 186 ? 13.678 -3.831 8.008 1.00 93.75 186 TRP A N 1
ATOM 1418 C CA . TRP A 1 186 ? 12.987 -2.588 8.361 1.00 93.75 186 TRP A CA 1
ATOM 1419 C C . TRP A 1 186 ? 11.511 -2.692 7.999 1.00 93.75 186 TRP A C 1
ATOM 1421 O O . TRP A 1 186 ? 10.658 -2.391 8.830 1.00 93.75 186 TRP A O 1
ATOM 1431 N N . PHE A 1 187 ? 11.215 -3.207 6.803 1.00 96.69 187 PHE A N 1
ATOM 1432 C CA . PHE A 1 187 ? 9.846 -3.438 6.359 1.00 96.69 187 PHE A CA 1
ATOM 1433 C C . PHE A 1 187 ? 9.069 -4.311 7.357 1.00 96.69 187 PHE A C 1
ATOM 1435 O O . PHE A 1 187 ? 8.017 -3.901 7.850 1.00 96.69 187 PHE A O 1
ATOM 1442 N N . TRP A 1 188 ? 9.602 -5.487 7.713 1.00 97.56 188 TRP A N 1
ATOM 1443 C CA . TRP A 1 188 ? 8.930 -6.375 8.663 1.00 97.56 188 TRP A CA 1
ATOM 1444 C C . TRP A 1 188 ? 8.890 -5.802 10.074 1.00 97.56 188 TRP A C 1
ATOM 1446 O O . TRP A 1 188 ? 7.890 -5.996 10.755 1.00 97.56 188 TRP A O 1
ATOM 1456 N N . ALA A 1 189 ? 9.918 -5.074 10.518 1.00 97.44 189 ALA A N 1
ATOM 1457 C CA . ALA A 1 189 ? 9.880 -4.398 11.812 1.00 97.44 189 ALA A CA 1
ATOM 1458 C C . ALA A 1 189 ? 8.721 -3.392 11.882 1.00 97.44 189 ALA A C 1
ATOM 1460 O O . ALA A 1 189 ? 7.976 -3.402 12.859 1.00 97.44 189 ALA A O 1
ATOM 1461 N N . GLY A 1 190 ? 8.524 -2.581 10.837 1.00 97.88 190 GLY A N 1
ATOM 1462 C CA . GLY A 1 190 ? 7.390 -1.661 10.743 1.00 97.88 190 GLY A CA 1
ATOM 1463 C C . GLY A 1 190 ? 6.048 -2.396 10.705 1.00 97.88 190 GLY A C 1
ATOM 1464 O O . GLY A 1 190 ? 5.163 -2.103 11.506 1.00 97.88 190 GLY A O 1
ATOM 1465 N N . LEU A 1 191 ? 5.910 -3.405 9.840 1.00 98.00 191 LEU A N 1
ATOM 1466 C CA . LEU A 1 191 ? 4.653 -4.146 9.690 1.00 98.00 191 LEU A CA 1
ATOM 1467 C C . LEU A 1 191 ? 4.264 -4.914 10.961 1.00 98.00 191 LEU A C 1
ATOM 1469 O O . LEU A 1 191 ? 3.111 -4.856 11.387 1.00 98.00 191 LEU A O 1
ATOM 1473 N N . LEU A 1 192 ? 5.217 -5.598 11.598 1.00 98.06 192 LEU A N 1
ATOM 1474 C CA . LEU A 1 192 ? 4.985 -6.321 12.849 1.00 98.06 192 LEU A CA 1
ATOM 1475 C C . LEU A 1 192 ? 4.708 -5.372 14.015 1.00 98.06 192 LEU A C 1
ATOM 1477 O O . LEU A 1 192 ? 3.897 -5.710 14.875 1.00 98.06 192 LEU A O 1
ATOM 1481 N N . LEU A 1 193 ? 5.343 -4.195 14.046 1.00 97.88 193 LEU A N 1
ATOM 1482 C CA . LEU A 1 193 ? 5.057 -3.175 15.051 1.00 97.88 193 LEU A CA 1
ATOM 1483 C C . LEU A 1 193 ? 3.610 -2.687 14.938 1.00 97.88 193 LEU A C 1
ATOM 1485 O O . LEU A 1 193 ? 2.906 -2.716 15.942 1.00 97.88 193 LEU A O 1
ATOM 1489 N N . GLY A 1 194 ? 3.160 -2.292 13.743 1.00 97.50 194 GLY A N 1
ATOM 1490 C CA . GLY A 1 194 ? 1.791 -1.806 13.529 1.00 97.50 194 GLY A CA 1
ATOM 1491 C C . GLY A 1 194 ? 0.748 -2.890 13.805 1.00 97.50 194 GLY A C 1
ATOM 1492 O O . GLY A 1 194 ? -0.082 -2.764 14.701 1.00 97.50 194 GLY A O 1
ATOM 1493 N N . VAL A 1 195 ? 0.852 -4.038 13.123 1.00 97.50 195 VAL A N 1
ATOM 1494 C CA . VAL A 1 195 ? -0.102 -5.147 13.308 1.00 97.50 195 VAL A CA 1
ATOM 1495 C C . VAL A 1 195 ? -0.097 -5.652 14.753 1.00 97.50 195 VAL A C 1
ATOM 1497 O O . VAL A 1 195 ? -1.157 -5.879 15.338 1.00 97.50 195 VAL A O 1
ATOM 1500 N N . GLY A 1 196 ? 1.084 -5.814 15.352 1.00 97.12 196 GLY A N 1
ATOM 1501 C CA . GLY A 1 196 ? 1.225 -6.277 16.729 1.00 97.12 196 GLY A CA 1
ATOM 1502 C C . GLY A 1 196 ? 0.646 -5.293 17.743 1.00 97.12 196 GLY A C 1
ATOM 1503 O O . GLY A 1 196 ? -0.046 -5.718 18.672 1.00 97.12 196 GLY A O 1
ATOM 1504 N N . TRP A 1 197 ? 0.881 -3.990 17.557 1.00 96.75 197 TRP A N 1
ATOM 1505 C CA . TRP A 1 197 ? 0.324 -2.945 18.414 1.00 96.75 197 TRP A CA 1
ATOM 1506 C C . TRP A 1 197 ? -1.202 -2.920 18.339 1.00 96.75 197 TRP A C 1
ATOM 1508 O O . TRP A 1 197 ? -1.862 -3.001 19.379 1.00 96.75 197 TRP A O 1
ATOM 1518 N N . PHE A 1 198 ? -1.757 -2.905 17.126 1.00 95.44 198 PHE A N 1
ATOM 1519 C CA . PHE A 1 198 ? -3.195 -2.953 16.890 1.00 95.44 198 PHE A CA 1
ATOM 1520 C C . PHE A 1 198 ? -3.857 -4.158 17.574 1.00 95.44 198 PHE A C 1
ATOM 1522 O O . PHE A 1 198 ? -4.772 -3.995 18.387 1.00 95.44 198 PHE A O 1
ATOM 1529 N N . VAL A 1 199 ? -3.349 -5.371 17.324 1.00 95.00 199 VAL A N 1
ATOM 1530 C CA . VAL A 1 199 ? -3.892 -6.608 17.913 1.00 95.00 199 VAL A CA 1
ATOM 1531 C C . VAL A 1 199 ? -3.812 -6.577 19.440 1.00 95.00 199 VAL A C 1
ATOM 1533 O O . VAL A 1 199 ? -4.766 -6.949 20.127 1.00 95.00 199 VAL A O 1
ATOM 1536 N N . TRP A 1 200 ? -2.696 -6.110 19.998 1.00 94.31 200 TRP A N 1
ATOM 1537 C CA . TRP A 1 200 ? -2.524 -6.006 21.444 1.00 94.31 200 TRP A CA 1
ATOM 1538 C C . TRP A 1 200 ? -3.491 -5.003 22.086 1.00 94.31 200 TRP A C 1
ATOM 1540 O O . TRP A 1 200 ? -4.040 -5.281 23.160 1.00 94.31 200 TRP A O 1
ATOM 1550 N N . ARG A 1 201 ? -3.734 -3.852 21.443 1.00 92.12 201 ARG A N 1
ATOM 1551 C CA . ARG A 1 201 ? -4.695 -2.846 21.925 1.00 92.12 201 ARG A CA 1
ATOM 1552 C C . ARG A 1 201 ? -6.115 -3.392 21.935 1.00 92.12 201 ARG A C 1
ATOM 1554 O O . ARG A 1 201 ? -6.783 -3.292 22.966 1.00 92.12 201 ARG A O 1
ATOM 1561 N N . GLU A 1 202 ? -6.538 -4.023 20.845 1.00 90.06 202 GLU A N 1
ATOM 1562 C CA . GLU A 1 202 ? -7.870 -4.622 20.724 1.00 90.06 202 GLU A CA 1
ATOM 1563 C C . GLU A 1 202 ? -8.078 -5.758 21.743 1.00 90.06 202 GLU A C 1
ATOM 1565 O O . GLU A 1 202 ? -9.106 -5.813 22.426 1.00 90.06 202 GLU A O 1
ATOM 1570 N N . ALA A 1 203 ? -7.065 -6.607 21.957 1.00 88.88 203 ALA A N 1
ATOM 1571 C CA . ALA A 1 203 ? -7.115 -7.668 22.965 1.00 88.88 203 ALA A CA 1
ATOM 1572 C C . ALA A 1 203 ? -7.262 -7.118 24.398 1.00 88.88 203 ALA A C 1
ATOM 1574 O O . ALA A 1 203 ? -8.020 -7.659 25.211 1.00 88.88 203 ALA A O 1
ATOM 1575 N N . ARG A 1 204 ? -6.571 -6.017 24.726 1.00 86.50 204 ARG A N 1
ATOM 1576 C CA . ARG A 1 204 ? -6.695 -5.366 26.041 1.00 86.50 204 ARG A CA 1
ATOM 1577 C C . ARG A 1 204 ? -8.051 -4.704 26.247 1.00 86.50 204 ARG A C 1
ATOM 1579 O O . ARG A 1 204 ? -8.601 -4.817 27.342 1.00 86.50 204 ARG A O 1
ATOM 1586 N N . ALA A 1 205 ? -8.593 -4.056 25.218 1.00 80.88 205 ALA A N 1
ATOM 1587 C CA . ALA A 1 205 ? -9.912 -3.433 25.281 1.00 80.88 205 ALA A CA 1
ATOM 1588 C C . ALA A 1 205 ? -11.018 -4.474 25.546 1.00 80.88 205 ALA A C 1
ATOM 1590 O O . ALA A 1 205 ? -11.878 -4.267 26.409 1.00 80.88 205 ALA A O 1
ATOM 1591 N N . ALA A 1 206 ? -10.943 -5.640 24.894 1.00 75.12 206 ALA A N 1
ATOM 1592 C CA . ALA A 1 206 ? -11.852 -6.756 25.150 1.00 75.12 206 ALA A CA 1
ATOM 1593 C C . ALA A 1 206 ? -11.770 -7.257 26.607 1.00 75.12 206 ALA A C 1
ATOM 1595 O O . ALA A 1 206 ? -12.798 -7.439 27.261 1.00 75.12 206 ALA A O 1
ATOM 1596 N N . GLY A 1 207 ? -10.557 -7.406 27.150 1.00 70.56 207 GLY A N 1
ATOM 1597 C CA . GLY A 1 207 ? -10.343 -7.871 28.524 1.00 70.56 207 GLY A CA 1
ATOM 1598 C C . GLY A 1 207 ? -10.847 -6.915 29.613 1.00 70.56 207 GLY A C 1
ATOM 1599 O O . GLY A 1 207 ? -11.236 -7.379 30.685 1.00 70.56 207 GLY A O 1
ATOM 1600 N N . SER A 1 208 ? -10.870 -5.601 29.357 1.00 61.12 208 SER A N 1
ATOM 1601 C CA . SER A 1 208 ? -11.457 -4.620 30.283 1.00 61.12 208 SER A CA 1
ATOM 1602 C C . SER A 1 208 ? -12.987 -4.637 30.297 1.00 61.12 208 SER A C 1
ATOM 1604 O O . SER A 1 208 ? -13.567 -4.481 31.365 1.00 61.12 208 SER A O 1
ATOM 1606 N N . SER A 1 209 ? -13.635 -4.885 29.152 1.00 58.06 209 SER A N 1
ATOM 1607 C CA . SER A 1 209 ? -15.106 -4.925 29.050 1.00 58.06 209 SER A CA 1
ATOM 1608 C C . SER A 1 209 ? -15.747 -6.131 29.749 1.00 58.06 209 SER A C 1
ATOM 1610 O O . SER A 1 209 ? -16.896 -6.064 30.157 1.00 58.06 209 SER A O 1
ATOM 1612 N N . ALA A 1 210 ? -14.999 -7.225 29.931 1.00 58.75 210 ALA A N 1
ATOM 1613 C CA . ALA A 1 210 ? -15.473 -8.430 30.616 1.00 58.75 210 ALA A CA 1
ATOM 1614 C C . ALA A 1 210 ? -15.376 -8.356 32.156 1.00 58.75 210 ALA A C 1
ATOM 1616 O O . ALA A 1 210 ? -15.786 -9.295 32.836 1.00 58.75 210 ALA A O 1
ATOM 1617 N N . ARG A 1 211 ? -14.778 -7.291 32.714 1.00 53.44 211 ARG A N 1
ATOM 1618 C CA . ARG A 1 211 ? -14.575 -7.108 34.167 1.00 53.44 211 ARG A CA 1
ATOM 1619 C C . ARG A 1 211 ? -15.418 -5.982 34.779 1.00 53.44 211 ARG A C 1
ATOM 1621 O O . ARG A 1 211 ? -15.281 -5.740 35.976 1.00 53.44 211 ARG A O 1
ATOM 1628 N N . SER A 1 212 ? -16.230 -5.294 33.977 1.00 48.12 212 SER A N 1
ATOM 1629 C CA . SER A 1 212 ? -17.200 -4.272 34.400 1.00 48.12 212 SER A CA 1
ATOM 1630 C C . SER A 1 212 ? -18.613 -4.820 34.319 1.00 48.12 212 SER A C 1
ATOM 1632 O O . SER A 1 212 ? -19.390 -4.562 35.258 1.00 48.12 212 SER A O 1
#

Foldseek 3Di:
DLVVLLVLLLVLLVVVLVVCVVQVVVGDWPPGDDDDPVVVVVQQVVLVVSLVVLLVVLVVQDDDDLLSQLSSLQSQLSSLVSNQVNNCVRPVPDVDQLDKDQSHCPPHTFIGRNVLSNLSSVLSNVLSCVCNVPVVQPPPDDPVLVVQLVVLVCLLSVLRRQLRVVRVPDPDGPPVPSSVSRPVVSNVVSSCSNSVSSVVSVVVSVVVVVVD

Solvent-accessible surface area (backbone atoms only — not comparable to full-atom values): 11190 Å² total; per-residue (Å²): 106,69,69,54,18,42,53,52,8,39,51,50,19,52,54,51,49,54,50,37,58,75,75,32,74,92,48,98,53,52,62,66,79,80,66,58,72,71,55,47,52,49,51,52,51,48,55,53,47,51,54,51,51,47,48,53,52,11,53,72,74,26,93,49,71,66,39,16,50,17,39,27,30,30,34,53,16,42,18,54,50,32,22,51,51,36,30,34,74,74,66,66,33,69,88,43,56,72,39,74,43,75,79,43,59,76,96,52,46,26,24,45,32,47,48,56,61,47,51,50,22,51,52,28,31,52,56,13,46,52,57,49,74,41,72,88,55,87,81,84,78,50,75,66,53,54,52,50,42,49,51,14,50,50,37,32,50,46,25,21,35,54,33,20,55,65,54,66,81,44,93,55,70,56,73,73,53,59,73,69,56,43,41,61,69,46,31,49,51,12,50,51,48,31,56,49,49,53,54,52,52,55,54,51,55,55,60,55,65,78,76,113

Sequence (212 aa):
MCVFGVAVGWFEAAVVTYLRVAYYPDGLRFPLAPLPGNLLRVELAREAASIVLLAACARLAGRHFLERFAAFMVLFGIWDLVYYAGLWLTLDWPASLATLDILFLIPTPWVGPVWAPCAVSVALIGGGSWIYLTPEREHRVTALDWVVEIAAGLVIIGAMMTAGHAIEGSAVPLDDAAAREFPVAWFWAGLLLGVGWFVWREARAAGSSARS

Secondary structure (DSSP, 8-state):
-HHHHHHHHHHHHHHHHHHHHHH-TT---SSPPPPPHHHHHHHHHHHHHHHHHHHHHHHHH-SSHHHHHHHHHHHHHHHHHHHHHHHHHHH---SSTTSEEEEE-SSS-EEEETHHHHHHHHHHHHHHHHHHH-TTS-----HHHHHHHHHHHHHHHHHHHHHHHHHTT--S--SSSGGGTS-HHHHHHHHHHHHHHHHHHHHHHHHHHTT-

pLDDT: mean 87.78, std 13.52, range [47.5, 98.56]

Mean predicted aligned error: 5.84 Å